Protein 6NRH (pdb70)

Organism: Homo sapiens (NCBI:txid9606)

InterPro domains:
  IPR001357 BRCT domain [PF00533] (387-461)
  IPR001357 BRCT domain [PS50172] (385-461)
  IPR001357 BRCT domain [SM00292] (387-466)
  IPR001510 Zinc finger, PARP-type [PF00645] (12-88)
  IPR001510 Zinc finger, PARP-type [PF00645] (116-199)
  IPR001510 Zinc finger, PARP-type [PS00347] (125-162)
  IPR001510 Zinc finger, PARP-type [PS50064] (9-93)
  IPR001510 Zinc finger, PARP-type [PS50064] (113-203)
  IPR001510 Zinc finger, PARP-type [SM01336] (12-90)
  IPR001510 Zinc finger, PARP-type [SM01336] (116-200)
  IPR004102 Poly(ADP-ribose) polymerase, regulatory domain [PF02877] (663-794)
  IPR004102 Poly(ADP-ribose) polymerase, regulatory domain [PS51060] (662-779)
  IPR008288 Poly [ADP-ribose] polymerase [PIRSF000489] (3-1011)
  IPR008893 WGR domain [PF05406] (554-630)
  IPR008893 WGR domain [PS51977] (542-638)
  IPR008893 WGR domain [SM00773] (553-633)
  IPR012317 Poly(ADP-ribose) polymerase, catalytic domain [PF00644] (808-1007)
  IPR012317 Poly(ADP-ribose) polymerase, catalytic domain [PS51059] (788-1014)
  IPR012982 PARP1-like, PADR1 domain, zinc ribbon fold [PF08063] (291-331)
  IPR036420 BRCT domain superfamily [G3DSA:3.40.50.10190] (380-492)

Nearest PDB structures (foldseek):
  6nrj-assembly1_A  TM=1.004E+00  e=3.883E-53  Homo sapiens
  6ntu-assembly1_A  TM=9.883E-01  e=1.023E-50  Homo sapiens
  8fyy-assembly1_A  TM=9.888E-01  e=2.602E-49  Homo sapiens
  7kk5-assembly4_D  TM=9.874E-01  e=7.462E-48  Homo sapiens
  6vkk-assembly2_D  TM=9.724E-01  e=1.359E-47  Homo sapiens

GO terms:
  GO:0090734 site of DNA damage (C, IDA)
  GO:0000785 chromatin (C, IDA)
  GO:0005634 nucleus (C, IDA)
  GO:0034244 negative regulation of transcription elongation by RNA polymerase II (P, IDA)
  GO:0003682 chromatin binding (F, IDA)
  GO:0003684 damaged DNA binding (F, IDA)
  GO:0003950 NAD+ poly-ADP-ribosyltransferase activity (F, IDA)
  GO:0043123 positive regulation of canonical NF-kappaB signal transduction (P, IDA)
  GO:1905051 regulation of base-excision repair (P, IDA)
  GO:0160049 negative regulation of cGAS/STING signaling pathway (P, IDA)
  GO:0032786 positive regulation of DNA-templated transcription, elongation (P, IDA)
  GO:0006281 DNA repair (P, IDA)
  GO:0006302 double-strand break repair (P, 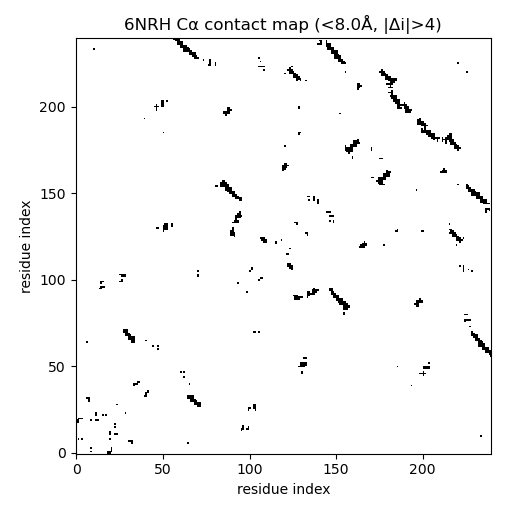IDA)
  GO:0006974 DNA damage response (P, IDA)
  GO:0070212 protein poly-ADP-ribosylation (P, IDA)
  GO:0070213 protein auto-ADP-ribosylation (P, IDA)
  GO:0071168 protein localization to chromatin (P, IDA)
  GO:0140816 NAD+-histone H2BS6 serine ADP-ribosyltransferase activity (F, IDA)
  GO:0140817 NAD+-histone H3S10 serine ADP-ribosyltransferase activity (F, IDA)
  GO:1990404 NAD+-protein mono-ADP-ribosyltransferase activity (F, IDA)

Sequence (240 aa):
KSKLPKKPVQDLIKMMIFGDPIDVNYEKLKTDIKVVDRRDSEEAEIIRKYVKNTHATTHNAYDLEEVIDIFKIEREGECQRYKPFKKQLHNRRRLLWHGSRTTNFAGILSQQGLRIAPPEAPVTGYMFGKGIIYFADMVSKSANYCHTSQGDPIGLILLGEVALGNMYELKHASHISKKLPKKGKHSVKGLGKTTPDPSANISLDGVDVPLGTTGISSGVNDTSLLYNEYIVYDIAQVNLKYLLLKLKFNFK

Structure (mmCIF, N/CA/C/O backbone):
data_6NRH
#
_entry.id   6NRH
#
_cell.length_a   93.503
_cell.length_b   93.503
_cell.length_c   137.948
_cell.angle_alpha   90.000
_cell.angle_beta   90.000
_cell.angle_gamma   90.000
#
_symmetry.space_group_name_H-M   'I 41 2 2'
#
loop_
_entity.id
_entity.type
_entity.pdbx_description
1 polymer 'Poly [ADP-ribose] polymerase 1'
2 non-polymer 3-hydroxy-2-({4-[4-(pyrimidin-2-yl)piperazine-1-carbonyl]phenyl}methyl)-1-benzofuran-7-carboxamide
3 non-polymer 'SULFATE ION'
4 non-polymer 'DIMETHYL SULFOXIDE'
5 water water
#
loop_
_atom_site.group_PDB
_atom_site.id
_atom_site.type_symbol
_atom_site.label_atom_id
_atom_site.label_alt_id
_atom_site.label_comp_id
_atom_site.label_asym_id
_atom_site.label_entity_id
_atom_site.label_seq_id
_atom_site.pdbx_PDB_ins_code
_atom_site.Cartn_x
_atom_site.Cartn_y
_atom_site.Cartn_z
_atom_site.occupancy
_atom_site.B_iso_or_equiv
_atom_site.auth_seq_id
_atom_site.auth_comp_id
_atom_site.auth_asym_id
_atom_site.auth_atom_id
_atom_site.pdbx_PDB_model_num
ATOM 1 N N . LYS A 1 23 ? -1.809 -17.021 30.787 1.00 68.03 764 LYS A N 1
ATOM 2 C CA . LYS A 1 23 ? -1.306 -15.615 30.690 1.00 60.20 764 LYS A CA 1
ATOM 3 C C . LYS A 1 23 ? 0.134 -15.530 31.217 1.00 53.99 764 LYS A C 1
ATOM 4 O O . LYS A 1 23 ? 0.539 -16.243 32.125 1.00 59.17 764 LYS A O 1
ATOM 10 N N . SER A 1 24 ? 0.881 -14.594 30.643 1.00 39.36 765 SER A N 1
ATOM 11 C CA . SER A 1 24 ? 2.276 -14.396 30.911 1.00 35.85 765 SER A CA 1
ATOM 12 C C . SER A 1 24 ? 2.506 -13.762 32.294 1.00 31.31 765 SER A C 1
ATOM 13 O O . SER A 1 24 ? 1.758 -12.896 32.694 1.00 31.67 765 SER A O 1
ATOM 16 N N . LYS A 1 25 ? 3.617 -14.141 32.956 1.00 31.22 766 LYS A N 1
ATOM 17 C CA . LYS A 1 25 ? 4.075 -13.494 34.190 1.00 29.67 766 LYS A CA 1
ATOM 18 C C . LYS A 1 25 ? 5.273 -12.585 33.913 1.00 27.07 766 LYS A C 1
ATOM 19 O O . LYS A 1 25 ? 5.914 -12.110 34.853 1.00 28.03 766 LYS A O 1
ATOM 25 N N . LEU A 1 26 ? 5.558 -12.334 32.633 1.00 28.63 767 LEU A N 1
ATOM 26 C CA . LEU A 1 26 ? 6.602 -11.406 32.273 1.00 27.98 767 LEU A CA 1
ATOM 27 C C . LEU A 1 26 ? 6.093 -9.970 32.273 1.00 27.65 767 LEU A C 1
ATOM 28 O O . LEU A 1 26 ? 4.936 -9.692 31.984 1.00 28.15 767 LEU A O 1
ATOM 33 N N . PRO A 1 27 ? 6.977 -8.992 32.534 1.00 26.13 768 PRO A N 1
ATOM 34 C CA . PRO A 1 27 ? 6.592 -7.582 32.409 1.00 26.17 768 PRO A CA 1
ATOM 35 C C . PRO A 1 27 ? 6.159 -7.283 30.974 1.00 26.29 768 PRO A C 1
ATOM 36 O O . PRO A 1 27 ? 6.678 -7.865 30.036 1.00 27.64 768 PRO A O 1
ATOM 40 N N . LYS A 1 28 ? 5.190 -6.378 30.827 1.00 26.56 769 LYS A N 1
ATOM 41 C CA A LYS A 1 28 ? 4.568 -6.060 29.540 0.50 27.57 769 LYS A CA 1
ATOM 42 C CA B LYS A 1 28 ? 4.577 -6.115 29.532 0.50 27.05 769 LYS A CA 1
ATOM 43 C C . LYS A 1 28 ? 5.626 -5.762 28.476 1.00 27.01 769 LYS A C 1
ATOM 44 O O . LYS A 1 28 ? 5.527 -6.238 27.361 1.00 27.31 769 LYS A O 1
ATOM 55 N N . PRO A 1 29 ? 6.677 -4.944 28.735 1.00 27.72 770 PRO A N 1
ATOM 56 C CA . PRO A 1 29 ? 7.607 -4.643 27.644 1.00 27.87 770 PRO A CA 1
ATOM 57 C C . PRO A 1 29 ? 8.313 -5.912 27.144 1.00 26.64 770 PRO A C 1
ATOM 58 O O . PRO A 1 29 ? 8.618 -6.024 25.964 1.00 26.59 770 PRO A O 1
ATOM 62 N N . VAL A 1 30 ? 8.567 -6.864 28.052 1.00 24.49 771 VAL A N 1
ATOM 63 C CA . VAL A 1 30 ? 9.175 -8.123 27.638 1.00 25.29 771 VAL A CA 1
ATOM 64 C C . VAL A 1 30 ? 8.182 -8.956 26.823 1.00 25.82 771 VAL A C 1
ATOM 65 O O . VAL A 1 30 ? 8.553 -9.545 25.812 1.00 26.33 771 VAL A O 1
ATOM 69 N N . GLN A 1 31 ? 6.921 -9.023 27.266 1.00 26.10 772 GLN A N 1
ATOM 70 C CA . GLN A 1 31 ? 5.896 -9.704 26.475 1.00 28.29 772 GLN A CA 1
ATOM 71 C C . GLN A 1 31 ? 5.847 -9.128 25.048 1.00 27.58 772 GLN A C 1
ATOM 72 O O . GLN A 1 31 ? 5.797 -9.855 24.070 1.00 29.44 772 GLN A O 1
ATOM 78 N N . ASP A 1 32 ? 5.862 -7.799 24.934 1.00 27.47 773 ASP A N 1
ATOM 79 C CA . ASP A 1 32 ? 5.786 -7.154 23.633 1.00 28.94 773 ASP A CA 1
ATOM 80 C C . ASP A 1 32 ? 7.020 -7.486 22.780 1.00 26.96 773 ASP A C 1
ATOM 81 O O . ASP A 1 32 ? 6.910 -7.655 21.542 1.00 30.04 773 ASP A O 1
ATOM 86 N N . LEU A 1 33 ? 8.182 -7.592 23.429 1.00 25.86 774 LEU A N 1
ATOM 87 C CA . LEU A 1 33 ? 9.417 -7.967 22.734 1.00 25.43 774 LEU A CA 1
ATOM 88 C C . LEU A 1 33 ? 9.310 -9.388 22.178 1.00 26.82 774 LEU A C 1
ATOM 89 O O . LEU A 1 33 ? 9.674 -9.627 21.006 1.00 28.71 774 LEU A O 1
ATOM 94 N N . ILE A 1 34 ? 8.792 -10.309 22.997 1.00 26.10 775 ILE A N 1
ATOM 95 C CA . ILE A 1 34 ? 8.665 -11.686 22.569 1.00 27.06 775 ILE A CA 1
ATOM 96 C C . ILE A 1 34 ? 7.706 -11.779 21.375 1.00 27.20 775 ILE A C 1
ATOM 97 O O . ILE A 1 34 ? 7.975 -12.501 20.405 1.00 29.76 775 ILE A O 1
ATOM 102 N N . LYS A 1 35 ? 6.583 -11.055 21.436 1.00 29.02 776 LYS A N 1
ATOM 103 C CA . LYS A 1 35 ? 5.632 -11.054 20.346 1.00 30.28 776 LYS A CA 1
ATOM 104 C C . LYS A 1 35 ? 6.283 -10.564 19.054 1.00 32.03 776 LYS A C 1
ATOM 105 O O . LYS A 1 35 ? 5.994 -11.106 17.975 1.00 33.50 776 LYS A O 1
ATOM 111 N N . MET A 1 36 ? 7.156 -9.556 19.167 1.00 30.15 777 MET A N 1
ATOM 112 C CA A MET A 1 36 ? 7.875 -8.985 18.020 0.50 30.74 777 MET A CA 1
ATOM 113 C CA B MET A 1 36 ? 7.868 -8.992 18.010 0.50 31.03 777 MET A CA 1
ATOM 114 C C . MET A 1 36 ? 8.848 -10.015 17.420 1.00 28.96 777 MET A C 1
ATOM 115 O O . MET A 1 36 ? 8.895 -10.217 16.196 1.00 33.20 777 MET A O 1
ATOM 124 N N . ILE A 1 37 ? 9.615 -10.677 18.286 1.00 28.51 778 ILE A N 1
ATOM 125 C CA . ILE A 1 37 ? 10.652 -11.635 17.870 1.00 29.21 778 ILE A CA 1
ATOM 126 C C . ILE A 1 37 ? 10.014 -12.864 17.223 1.00 31.15 778 ILE A C 1
ATOM 127 O O . ILE A 1 37 ? 10.556 -13.410 16.247 1.00 33.56 778 ILE A O 1
ATOM 132 N N . PHE A 1 38 ? 8.891 -13.329 17.777 1.00 30.66 779 PHE A N 1
ATOM 133 C CA . PHE A 1 38 ? 8.284 -14.603 17.290 1.00 33.61 779 PHE A CA 1
ATOM 134 C C . PHE A 1 38 ? 7.164 -14.368 16.272 1.00 39.41 779 PHE A C 1
ATOM 135 O O . PHE A 1 38 ? 6.704 -15.321 15.652 1.00 45.83 779 PHE A O 1
ATOM 143 N N . GLY A 1 39 ? 6.784 -13.111 16.056 1.00 45.29 780 GLY A N 1
ATOM 144 C CA . GLY A 1 39 ? 5.906 -12.734 14.948 1.00 53.57 780 GLY A CA 1
ATOM 145 C C . GLY A 1 39 ? 4.470 -13.172 15.186 1.00 62.92 780 GLY A C 1
ATOM 146 O O . GLY A 1 39 ? 4.061 -13.387 16.332 1.00 67.75 780 GLY A O 1
ATOM 147 N N . ASP A 1 47 ? 2.832 -20.796 20.232 1.00 61.00 788 ASP A N 1
ATOM 148 C CA . ASP A 1 47 ? 3.139 -21.138 21.616 1.00 52.71 788 ASP A CA 1
ATOM 149 C C . ASP A 1 47 ? 2.847 -19.936 22.509 1.00 43.92 788 ASP A C 1
ATOM 150 O O . ASP A 1 47 ? 2.852 -18.797 22.044 1.00 46.15 788 ASP A O 1
ATOM 155 N N . PRO A 1 48 ? 2.613 -20.147 23.825 1.00 43.23 789 PRO A N 1
ATOM 156 C CA . PRO A 1 48 ? 2.419 -19.044 24.757 1.00 41.37 789 PRO A CA 1
ATOM 157 C C . PRO A 1 48 ? 3.692 -18.206 24.865 1.00 36.94 789 PRO A C 1
ATOM 158 O O . PRO A 1 48 ? 4.793 -18.706 24.642 1.00 35.38 789 PRO A O 1
ATOM 162 N N . ILE A 1 49 ? 3.505 -16.938 25.231 1.00 34.47 790 ILE A N 1
ATOM 163 C CA . ILE A 1 49 ? 4.590 -16.000 25.382 1.00 32.11 790 ILE A CA 1
ATOM 164 C C . ILE A 1 49 ? 5.700 -16.602 26.255 1.00 30.42 790 ILE A C 1
ATOM 165 O O . ILE A 1 49 ? 6.855 -16.466 25.932 1.00 29.77 790 ILE A O 1
ATOM 170 N N . ASP A 1 50 ? 5.352 -17.166 27.417 1.00 31.52 791 ASP A N 1
ATOM 171 C CA . ASP A 1 50 ? 6.398 -17.536 28.384 1.00 32.62 791 ASP A CA 1
ATOM 172 C C . ASP A 1 50 ? 7.168 -18.757 27.840 1.00 30.81 791 ASP A C 1
ATOM 173 O O . ASP A 1 50 ? 8.347 -18.930 28.121 1.00 31.26 791 ASP A O 1
ATOM 178 N N . VAL A 1 51 ? 6.513 -19.601 27.031 1.00 32.17 792 VAL A N 1
ATOM 179 C CA . VAL A 1 51 ? 7.213 -20.717 26.365 1.00 33.74 792 VAL A CA 1
ATOM 180 C C . VAL A 1 51 ? 8.190 -20.177 25.298 1.00 33.12 792 VAL A C 1
ATOM 181 O O . VAL A 1 51 ? 9.347 -20.640 25.200 1.00 33.37 792 VAL A O 1
ATOM 185 N N . ASN A 1 52 ? 7.759 -19.182 24.512 1.00 31.08 793 ASN A N 1
ATOM 186 C CA . ASN A 1 52 ? 8.650 -18.555 23.528 1.00 29.27 793 ASN A CA 1
ATOM 187 C C . ASN A 1 52 ? 9.809 -17.833 24.228 1.00 29.34 793 ASN A C 1
ATOM 188 O O . ASN A 1 52 ? 10.942 -17.931 23.763 1.00 28.53 793 ASN A O 1
ATOM 193 N N . TYR A 1 53 ? 9.550 -17.170 25.354 1.00 27.46 794 TYR A N 1
ATOM 194 C CA . TYR A 1 53 ? 10.634 -16.582 26.144 1.00 26.55 794 TYR A CA 1
ATOM 195 C C . TYR A 1 53 ? 11.721 -17.617 26.454 1.00 26.10 794 TYR A C 1
ATOM 196 O O . TYR A 1 53 ? 12.908 -17.351 26.242 1.00 25.88 794 TYR A O 1
ATOM 205 N N . GLU A 1 54 ? 11.324 -18.792 26.949 1.00 27.02 795 GLU A N 1
ATOM 206 C CA . GLU A 1 54 ? 12.313 -19.771 27.407 1.00 28.57 795 GLU A CA 1
ATOM 207 C C . GLU A 1 54 ? 13.130 -20.287 26.212 1.00 27.94 795 GLU A C 1
ATOM 208 O O . GLU A 1 54 ? 14.299 -20.643 26.393 1.00 28.70 795 GLU A O 1
ATOM 214 N N . LYS A 1 55 ? 12.571 -20.274 24.992 1.00 27.68 796 LYS A N 1
ATOM 215 C CA . LYS A 1 55 ? 13.329 -20.709 23.799 1.00 29.19 796 LYS A CA 1
ATOM 216 C C . LYS A 1 55 ? 14.533 -19.801 23.507 1.00 29.10 796 LYS A C 1
ATOM 217 O O . LYS A 1 55 ? 15.477 -20.206 22.823 1.00 30.35 796 LYS A O 1
ATOM 223 N N . LEU A 1 56 ? 14.497 -18.565 24.004 1.00 26.75 797 LEU A N 1
ATOM 224 C CA . LEU A 1 56 ? 15.594 -17.640 23.775 1.00 25.52 797 LEU A CA 1
ATOM 225 C C . LEU A 1 56 ? 16.808 -17.954 24.660 1.00 25.93 797 LEU A C 1
ATOM 226 O O . LEU A 1 56 ? 17.886 -17.466 24.369 1.00 26.76 797 LEU A O 1
ATOM 231 N N . LYS A 1 57 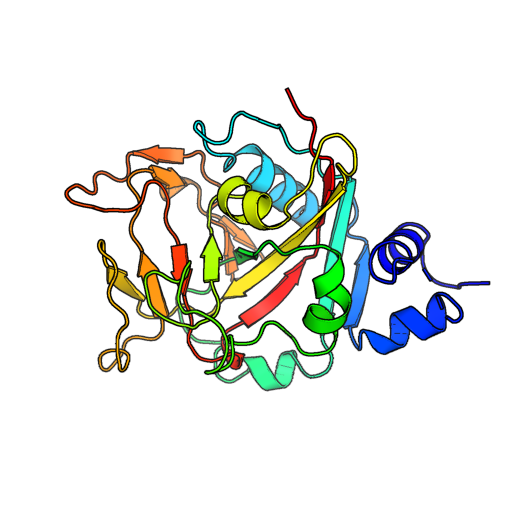? 16.623 -18.706 25.744 1.00 26.59 798 LYS A N 1
ATOM 232 C CA . LYS A 1 57 ? 17.732 -19.101 26.648 1.00 26.77 798 LYS A CA 1
ATOM 233 C C . LYS A 1 57 ? 18.524 -17.839 27.042 1.00 24.45 798 LYS A C 1
ATOM 234 O O . LYS A 1 57 ? 19.756 -17.852 27.142 1.00 25.53 798 LYS A O 1
ATOM 240 N N . THR A 1 58 ? 17.787 -16.767 27.369 1.00 24.80 799 THR A N 1
ATOM 241 C CA . THR A 1 58 ? 18.366 -15.452 27.661 1.00 24.73 799 THR A CA 1
ATOM 242 C C . THR A 1 58 ? 17.554 -14.788 28.780 1.00 24.13 799 THR A C 1
ATOM 243 O O . THR A 1 58 ? 16.329 -14.724 28.701 1.00 26.38 799 THR A O 1
ATOM 247 N N . ASP A 1 59 ? 18.229 -14.328 29.823 1.00 23.37 800 ASP A N 1
ATOM 248 C CA . ASP A 1 59 ? 17.573 -13.523 30.844 1.00 23.64 800 ASP A CA 1
ATOM 249 C C . ASP A 1 59 ? 17.358 -12.127 30.263 1.00 23.94 800 ASP A C 1
ATOM 250 O O . ASP A 1 59 ? 18.296 -11.557 29.724 1.00 24.76 800 ASP A O 1
ATOM 255 N N . ILE A 1 60 ? 16.117 -11.618 30.324 1.00 23.19 801 ILE A N 1
ATOM 256 C CA . ILE A 1 60 ? 15.802 -10.291 29.793 1.00 23.85 801 ILE A CA 1
ATOM 257 C C . ILE A 1 60 ? 15.189 -9.438 30.903 1.00 24.60 801 ILE A C 1
ATOM 258 O O . ILE A 1 60 ? 14.195 -9.830 31.526 1.00 29.52 801 ILE A O 1
ATOM 263 N N . LYS A 1 61 ? 15.812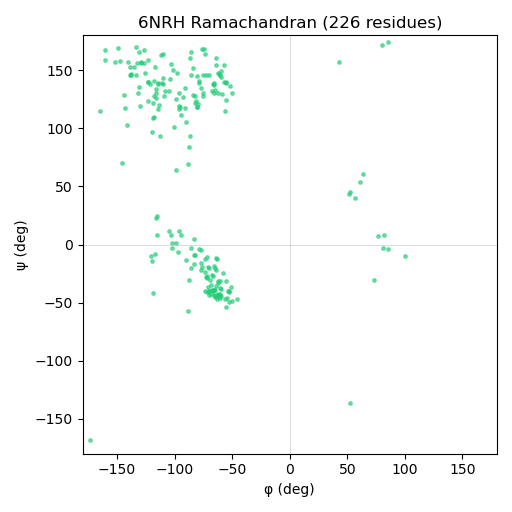 -8.290 31.167 1.00 24.27 802 LYS A N 1
ATOM 264 C CA . LYS A 1 61 ? 15.322 -7.370 32.171 1.00 24.96 802 LYS A CA 1
ATOM 265 C C . LYS A 1 61 ? 15.091 -6.009 31.525 1.00 25.49 802 LYS A C 1
ATOM 266 O O . LYS A 1 61 ? 15.902 -5.549 30.719 1.00 27.55 802 LYS A O 1
ATOM 272 N N . VAL A 1 62 ? 14.000 -5.362 31.906 1.00 25.90 803 VAL A N 1
ATOM 273 C CA . VAL A 1 62 ? 13.758 -3.999 31.470 1.00 26.50 803 VAL A CA 1
ATOM 274 C C . VAL A 1 62 ? 14.665 -3.060 32.273 1.00 24.90 803 VAL A C 1
ATOM 275 O O . VAL A 1 62 ? 14.692 -3.102 33.510 1.00 30.41 803 VAL A O 1
ATOM 279 N N . VAL A 1 63 ? 15.369 -2.183 31.555 1.00 24.91 804 VAL A N 1
ATOM 280 C CA . VAL A 1 63 ? 16.196 -1.147 32.176 1.00 27.36 804 VAL A CA 1
ATOM 281 C C . VAL A 1 63 ? 15.290 0.039 32.501 1.00 28.82 804 VAL A C 1
ATOM 282 O O . VAL A 1 63 ? 14.580 0.543 31.615 1.00 31.37 804 VAL A O 1
ATOM 286 N N . ASP A 1 64 ? 15.358 0.492 33.763 1.00 33.32 805 ASP A N 1
ATOM 287 C CA . ASP A 1 64 ? 14.610 1.623 34.248 1.00 36.72 805 ASP A CA 1
ATOM 288 C C . ASP A 1 64 ? 14.980 2.855 33.400 1.00 34.93 805 ASP A C 1
ATOM 289 O O . ASP A 1 64 ? 16.145 3.172 33.204 1.00 32.96 805 ASP A O 1
ATOM 294 N N . ARG A 1 65 ? 13.973 3.565 32.893 1.00 38.26 806 ARG A N 1
ATOM 295 C CA A ARG A 1 65 ? 14.124 4.829 32.171 0.50 42.85 806 ARG A CA 1
ATOM 296 C CA B ARG A 1 65 ? 14.214 4.778 32.128 0.50 40.70 806 ARG A CA 1
ATOM 297 C C . ARG A 1 65 ? 15.042 5.791 32.946 1.00 41.69 806 ARG A C 1
ATOM 298 O O . ARG A 1 65 ? 15.881 6.462 32.391 1.00 43.60 806 ARG A O 1
ATOM 313 N N . ASP A 1 66 ? 14.841 5.858 34.270 1.00 42.06 807 ASP A N 1
ATOM 314 C CA . ASP A 1 66 ? 15.426 6.887 35.151 1.00 47.59 807 ASP A CA 1
ATOM 315 C C . ASP A 1 66 ? 16.914 6.647 35.475 1.00 47.03 807 ASP A C 1
ATOM 316 O O . ASP A 1 66 ? 17.563 7.501 36.073 1.00 54.77 807 ASP A O 1
ATOM 321 N N . SER A 1 67 ? 17.486 5.535 35.031 1.00 37.34 808 SER A N 1
ATOM 322 C CA . SER A 1 67 ? 18.756 4.984 35.520 1.00 35.73 808 SER A CA 1
ATOM 323 C C . SER A 1 67 ? 19.954 5.587 34.781 1.00 35.73 808 SER A C 1
ATOM 324 O O . SER A 1 67 ? 19.819 6.050 33.658 1.00 37.68 808 SER A O 1
ATOM 327 N N . GLU A 1 68 ? 21.137 5.469 35.395 1.00 38.84 809 GLU A N 1
ATOM 328 C CA . GLU A 1 68 ? 22.396 5.904 34.776 1.00 40.08 809 GLU A CA 1
ATOM 329 C C . GLU A 1 68 ? 22.639 5.138 33.461 1.00 36.70 809 GLU A C 1
ATOM 330 O O . GLU A 1 68 ? 23.014 5.740 32.457 1.00 36.28 809 GLU A O 1
ATOM 336 N N . GLU A 1 69 ? 22.413 3.815 33.461 1.00 34.40 810 GLU A N 1
ATOM 337 C CA . GLU A 1 69 ? 22.564 2.997 32.263 1.00 33.81 810 GLU A CA 1
ATOM 338 C C . GLU A 1 69 ? 21.691 3.525 31.116 1.00 31.39 810 GLU A C 1
ATOM 339 O O . GLU A 1 69 ? 22.144 3.624 29.973 1.00 29.58 810 GLU A O 1
ATOM 345 N N . ALA A 1 70 ? 20.420 3.816 31.418 1.00 30.56 811 ALA A N 1
ATOM 346 C CA . ALA A 1 70 ? 19.490 4.267 30.387 1.00 29.23 811 ALA A CA 1
ATOM 347 C C . ALA A 1 70 ? 19.928 5.632 29.842 1.00 29.66 811 ALA A C 1
ATOM 348 O O . ALA A 1 70 ? 19.871 5.866 28.629 1.00 28.96 811 ALA A O 1
ATOM 350 N N . GLU A 1 71 ? 20.413 6.497 30.735 1.00 31.54 812 GLU A N 1
ATOM 351 C CA . GLU A 1 71 ? 20.895 7.834 30.340 1.00 31.71 812 GLU A CA 1
ATOM 352 C C . GLU A 1 71 ? 22.064 7.699 29.351 1.00 29.51 812 GLU A C 1
ATOM 353 O O . GLU A 1 71 ? 22.119 8.349 28.306 1.00 31.27 812 GLU A O 1
ATOM 359 N N . ILE A 1 72 ? 23.004 6.817 29.684 1.00 28.11 813 ILE A N 1
ATOM 360 C CA . ILE A 1 72 ? 24.188 6.615 28.875 1.00 28.30 813 ILE A CA 1
ATOM 361 C C . ILE A 1 72 ? 23.769 6.074 27.493 1.00 27.55 813 ILE A C 1
ATOM 362 O O . ILE A 1 72 ? 24.256 6.502 26.471 1.00 27.69 813 ILE A O 1
ATOM 367 N N . ILE A 1 73 ? 22.881 5.074 27.483 1.00 25.78 814 ILE A N 1
ATOM 368 C CA . ILE A 1 73 ? 22.478 4.447 26.242 1.00 25.32 814 ILE A CA 1
ATOM 369 C C . ILE A 1 73 ? 21.729 5.445 25.356 1.00 27.17 814 ILE A C 1
ATOM 370 O O . ILE A 1 73 ? 21.972 5.481 24.129 1.00 25.89 814 ILE A O 1
ATOM 375 N N . ARG A 1 74 ? 20.810 6.224 25.946 1.00 27.09 815 ARG A N 1
ATOM 376 C CA . ARG A 1 74 ? 20.100 7.238 25.164 1.00 28.95 815 ARG A CA 1
ATOM 377 C C . ARG A 1 74 ? 21.079 8.262 24.574 1.00 28.88 815 ARG A C 1
ATOM 378 O O . ARG A 1 74 ? 20.927 8.677 23.428 1.00 29.86 815 ARG A O 1
ATOM 386 N N . LYS A 1 75 ? 22.120 8.615 25.329 1.00 28.25 816 LYS A N 1
ATOM 387 C CA . LYS A 1 75 ? 23.115 9.567 24.833 1.00 30.68 816 LYS A CA 1
ATOM 388 C C . LYS A 1 75 ? 23.904 8.964 23.659 1.00 28.10 816 LYS A C 1
ATOM 389 O O . LYS A 1 75 ? 24.244 9.652 22.692 1.00 28.72 816 LYS A O 1
ATOM 395 N N . TYR A 1 76 ? 24.215 7.669 23.756 1.00 25.86 817 TYR A N 1
ATOM 396 C CA . TYR A 1 76 ? 24.949 6.966 22.706 1.00 24.59 817 TYR A CA 1
ATOM 397 C C . TYR A 1 76 ? 24.124 7.000 21.412 1.00 25.39 817 TYR A C 1
ATOM 398 O O . TYR A 1 76 ? 24.640 7.290 20.337 1.00 26.54 817 TYR A O 1
ATOM 407 N N . VAL A 1 77 ? 22.808 6.763 21.526 1.00 25.03 818 VAL A N 1
ATOM 408 C CA . VAL A 1 77 ? 21.912 6.801 20.355 1.00 26.39 818 VAL A CA 1
ATOM 409 C C . VAL A 1 77 ? 21.834 8.226 19.792 1.00 27.47 818 VAL A C 1
ATOM 410 O O . VAL A 1 77 ? 21.908 8.422 18.589 1.00 29.69 818 VAL A O 1
ATOM 414 N N . LYS A 1 78 ? 21.716 9.215 20.684 1.00 28.51 819 LYS A N 1
ATOM 415 C CA . LYS A 1 78 ? 21.546 10.588 20.261 1.00 29.65 819 LYS A CA 1
ATOM 416 C C . LYS A 1 78 ? 22.798 11.063 19.510 1.00 30.31 819 LYS A C 1
ATOM 417 O O . LYS A 1 78 ? 22.710 11.684 18.452 1.00 35.91 819 LYS A O 1
ATOM 423 N N . ASN A 1 79 ? 23.974 10.755 20.055 1.00 29.07 820 ASN A N 1
ATOM 424 C CA . ASN A 1 79 ? 25.194 11.431 19.629 1.00 29.55 820 ASN A CA 1
ATOM 425 C C . ASN A 1 79 ? 25.828 10.770 18.399 1.00 28.82 820 ASN A C 1
ATOM 426 O O . ASN A 1 79 ? 26.610 11.400 17.706 1.00 29.87 820 ASN A O 1
ATOM 431 N N . THR A 1 80 ? 25.496 9.516 18.114 1.00 27.94 821 THR A N 1
ATOM 432 C CA . THR A 1 80 ? 26.254 8.771 17.093 1.00 26.31 821 THR A CA 1
ATOM 433 C C . THR A 1 80 ? 25.396 8.407 15.871 1.00 27.55 821 THR A C 1
ATOM 434 O O . THR A 1 80 ? 25.703 7.467 15.119 1.00 28.74 821 THR A O 1
ATOM 438 N N . HIS A 1 81 ? 24.338 9.174 15.635 1.00 29.91 822 HIS A N 1
ATOM 439 C CA . HIS A 1 81 ? 23.606 9.063 14.393 1.00 31.36 822 HIS A CA 1
ATOM 440 C C . HIS A 1 81 ? 24.369 9.832 13.312 1.00 31.35 822 HIS A C 1
ATOM 441 O O . HIS A 1 81 ? 24.590 11.030 13.465 1.00 36.94 822 HIS A O 1
ATOM 448 N N . ALA A 1 82 ? 24.768 9.138 12.241 1.00 31.99 823 ALA A N 1
ATOM 449 C CA . ALA A 1 82 ? 25.632 9.729 11.202 1.00 32.15 823 ALA A CA 1
ATOM 450 C C . ALA A 1 82 ? 24.866 10.774 10.387 1.00 32.87 823 ALA A C 1
ATOM 451 O O . ALA A 1 82 ? 23.709 10.588 10.061 1.00 33.66 823 ALA A O 1
ATOM 453 N N . THR A 1 83 ? 25.575 11.822 9.950 1.00 36.39 824 THR A N 1
ATOM 454 C CA . THR A 1 83 ? 24.960 12.867 9.145 1.00 40.55 824 THR A CA 1
ATOM 455 C C . THR A 1 83 ? 24.438 12.324 7.805 1.00 38.80 824 THR A C 1
ATOM 456 O O . THR A 1 83 ? 23.455 12.871 7.270 1.00 44.67 824 THR A O 1
ATOM 460 N N . THR A 1 84 ? 25.095 11.297 7.239 1.00 36.53 825 THR A N 1
ATOM 461 C CA . THR A 1 84 ? 24.695 10.793 5.907 1.00 38.78 825 THR A CA 1
ATOM 462 C C . THR A 1 84 ? 23.513 9.814 5.997 1.00 38.13 825 THR A C 1
ATOM 463 O O . THR A 1 84 ? 22.977 9.403 4.963 1.00 39.36 825 THR A O 1
ATOM 467 N N . HIS A 1 85 ? 23.127 9.411 7.214 1.00 34.86 826 HIS A N 1
ATOM 468 C CA . HIS A 1 85 ? 22.021 8.473 7.402 1.00 36.24 826 HIS A CA 1
ATOM 469 C C . HIS A 1 85 ? 20.758 9.271 7.749 1.00 38.54 826 HIS A C 1
ATOM 470 O O . HIS A 1 85 ? 20.185 9.140 8.805 1.00 38.84 826 HIS A O 1
ATOM 477 N N . ASN A 1 86 ? 20.314 10.083 6.799 1.00 41.59 827 ASN A N 1
ATOM 478 C CA . ASN A 1 86 ? 19.363 11.155 7.106 1.00 41.94 827 ASN A CA 1
ATOM 479 C C . ASN A 1 86 ? 17.945 10.778 6.656 1.00 43.19 827 ASN A C 1
ATOM 480 O O . ASN A 1 86 ? 17.064 11.627 6.694 1.00 48.53 827 ASN A O 1
ATOM 485 N N . ALA A 1 87 ? 17.726 9.528 6.234 1.00 40.44 828 ALA A N 1
ATOM 486 C CA . ALA A 1 87 ? 16.390 9.045 5.831 1.00 44.15 828 ALA A CA 1
ATOM 487 C C . ALA A 1 87 ? 15.448 8.881 7.037 1.00 42.50 828 ALA A C 1
ATOM 488 O O . ALA A 1 87 ? 14.228 8.830 6.853 1.00 46.26 828 ALA A O 1
ATOM 490 N N . TYR A 1 88 ? 16.007 8.785 8.254 1.00 38.99 829 TYR A N 1
ATOM 491 C CA . TYR A 1 88 ? 15.223 8.558 9.469 1.00 39.09 829 TYR A CA 1
ATOM 492 C C . TYR A 1 88 ? 15.942 9.159 10.685 1.00 39.68 829 TYR A C 1
ATOM 493 O O . TYR A 1 88 ? 17.176 9.358 10.679 1.00 39.65 829 TYR A O 1
ATOM 502 N N . ASP A 1 89 ? 15.162 9.444 11.735 1.00 41.37 830 ASP A N 1
ATOM 503 C CA . ASP A 1 89 ? 15.712 9.613 13.076 1.00 43.13 830 ASP A CA 1
ATOM 504 C C . ASP A 1 89 ? 15.234 8.449 13.948 1.00 40.18 830 ASP A C 1
ATOM 505 O O . ASP A 1 89 ? 14.322 7.706 13.571 1.00 40.49 830 ASP A O 1
ATOM 510 N N . LEU A 1 90 ? 15.921 8.266 15.081 1.00 36.63 831 LEU A N 1
ATOM 511 C CA . LEU A 1 90 ? 15.706 7.139 15.997 1.00 35.11 831 LEU A CA 1
ATOM 512 C C . LEU A 1 90 ? 15.169 7.631 17.341 1.00 38.15 831 LEU A C 1
ATOM 513 O O . LEU A 1 90 ? 15.656 8.608 17.894 1.00 41.96 831 LEU A O 1
ATOM 518 N N . GLU A 1 91 ? 14.195 6.876 17.860 1.00 36.77 832 GLU A N 1
ATOM 519 C CA A GLU A 1 91 ? 13.667 7.030 19.211 0.50 37.28 832 GLU A CA 1
ATOM 520 C CA B GLU A 1 91 ? 13.670 7.033 19.210 0.50 37.32 832 GLU A CA 1
ATOM 521 C C . GLU A 1 91 ? 13.783 5.683 19.926 1.00 36.18 832 GLU A C 1
ATOM 522 O O . GLU A 1 91 ? 13.412 4.656 19.368 1.00 35.79 832 GLU A O 1
ATOM 533 N N . VAL A 1 92 ? 14.322 5.702 21.145 1.00 34.86 833 VAL A N 1
ATOM 534 C CA . VAL A 1 92 ? 14.428 4.487 21.937 1.00 31.61 833 VAL A CA 1
ATOM 535 C C . VAL A 1 92 ? 13.065 4.254 22.611 1.00 34.74 833 VAL A C 1
ATOM 536 O O . VAL A 1 92 ? 12.577 5.130 23.348 1.00 38.82 833 VAL A O 1
ATOM 540 N N . ILE A 1 93 ? 12.461 3.089 22.348 1.00 30.78 834 ILE A N 1
ATOM 541 C CA . ILE A 1 93 ? 11.183 2.712 22.967 1.00 32.16 834 ILE A CA 1
ATOM 542 C C . ILE A 1 93 ? 11.463 2.010 24.299 1.00 31.50 834 ILE A C 1
ATOM 543 O O . ILE A 1 93 ? 10.981 2.449 25.358 1.00 35.99 834 ILE A O 1
ATOM 548 N N . ASP A 1 94 ? 12.245 0.929 24.234 1.00 28.80 835 ASP A N 1
ATOM 549 C CA . ASP A 1 94 ? 12.569 0.129 25.416 1.00 30.19 835 ASP A CA 1
ATOM 550 C C . ASP A 1 94 ? 14.054 -0.240 25.352 1.00 27.10 835 ASP A C 1
ATOM 551 O O . ASP A 1 94 ? 14.587 -0.481 24.270 1.00 27.21 835 ASP A O 1
ATOM 556 N N . ILE A 1 95 ? 14.678 -0.336 26.527 1.00 25.84 836 ILE A N 1
ATOM 557 C CA . ILE A 1 95 ? 16.029 -0.838 26.686 1.00 25.36 836 ILE A CA 1
ATOM 558 C C . ILE A 1 95 ? 15.940 -2.085 27.565 1.00 23.17 836 ILE A C 1
ATOM 559 O O . ILE A 1 95 ? 15.377 -2.009 28.688 1.00 25.78 836 ILE A O 1
ATOM 564 N N . PHE A 1 96 ? 16.527 -3.191 27.093 1.00 24.47 837 PHE A N 1
ATOM 565 C CA . PHE A 1 96 ? 16.594 -4.415 27.862 1.00 23.84 837 PHE A CA 1
ATOM 566 C C . PHE A 1 96 ? 18.054 -4.775 28.132 1.00 22.32 837 PHE A C 1
ATOM 567 O O . PHE A 1 96 ? 18.899 -4.621 27.259 1.00 24.06 837 PHE A O 1
ATOM 575 N N . LYS A 1 97 ? 18.315 -5.264 29.346 1.00 21.76 838 LYS A N 1
ATOM 576 C CA . LYS A 1 97 ? 19.580 -5.822 29.718 1.00 23.70 838 LYS A CA 1
ATOM 577 C C . LYS A 1 97 ? 19.449 -7.320 29.535 1.00 23.49 838 LYS A C 1
ATOM 578 O O . LYS A 1 97 ? 18.469 -7.911 30.006 1.00 24.81 838 LYS A O 1
ATOM 584 N N . ILE A 1 98 ? 20.422 -7.921 28.846 1.00 22.08 839 ILE A N 1
ATOM 585 C CA . ILE A 1 98 ? 20.308 -9.323 28.488 1.00 22.42 839 ILE A CA 1
ATOM 586 C C . ILE A 1 98 ? 21.532 -10.105 28.970 1.00 23.41 839 ILE A C 1
ATOM 587 O O . ILE A 1 98 ? 22.627 -9.591 28.994 1.00 23.79 839 ILE A O 1
ATOM 592 N N . GLU A 1 99 ? 21.291 -11.386 29.316 1.00 22.78 840 GLU A N 1
ATOM 593 C CA . GLU A 1 99 ? 22.324 -12.326 29.696 1.00 23.74 840 GLU A CA 1
ATOM 594 C C . GLU A 1 99 ? 21.982 -13.692 29.108 1.00 22.85 840 GLU A C 1
ATOM 595 O O . GLU A 1 99 ? 21.088 -14.387 29.595 1.00 24.58 840 GLU A O 1
ATOM 601 N N . ARG A 1 100 ? 22.676 -14.045 28.023 1.00 23.09 841 ARG A N 1
ATOM 602 C CA . ARG A 1 100 ? 22.525 -15.363 27.420 1.00 23.80 841 ARG A CA 1
ATOM 603 C C . ARG A 1 100 ? 23.035 -16.448 28.360 1.00 23.44 841 ARG A C 1
ATOM 604 O O . ARG A 1 100 ? 24.053 -16.306 28.979 1.00 25.34 841 ARG A O 1
ATOM 612 N N . GLU A 1 101 ? 22.283 -17.550 28.415 1.00 24.04 842 GLU A N 1
ATOM 613 C CA . GLU A 1 101 ? 22.732 -18.733 29.149 1.00 26.50 842 GLU A CA 1
ATOM 614 C C . GLU A 1 101 ? 24.162 -19.105 28.733 1.00 27.64 842 GLU A C 1
ATOM 615 O O . GLU A 1 101 ? 24.456 -19.188 27.558 1.00 30.08 842 GLU A O 1
ATOM 621 N N . GLY A 1 102 ? 25.037 -19.320 29.730 1.00 29.22 843 GLY A N 1
ATOM 622 C CA . GLY A 1 102 ? 26.392 -19.780 29.490 1.00 32.83 843 GLY A CA 1
ATOM 623 C C . GLY A 1 102 ? 27.372 -18.687 29.069 1.00 35.80 843 GLY A C 1
ATOM 624 O O . GLY A 1 102 ? 28.555 -18.951 28.866 1.00 35.46 843 GLY A O 1
ATOM 625 N N . GLU A 1 103 ? 26.895 -17.454 28.905 1.00 37.96 844 GLU A N 1
ATOM 626 C CA . GLU A 1 103 ? 27.718 -16.355 28.404 1.00 38.72 844 GLU A CA 1
ATOM 627 C C . GLU A 1 103 ? 28.901 -16.043 29.327 1.00 36.34 844 GLU A C 1
ATOM 628 O O . GLU A 1 103 ? 30.016 -15.818 28.829 1.00 37.58 844 GLU A O 1
ATOM 634 N N . CYS A 1 104 ? 28.658 -16.040 30.646 1.00 35.44 845 CYS A N 1
ATOM 635 C CA . CYS A 1 104 ? 29.679 -15.706 31.627 1.00 38.84 845 CYS A CA 1
ATOM 636 C C . CYS A 1 104 ? 30.883 -16.630 31.414 1.00 35.81 845 CYS A C 1
ATOM 637 O O . CYS A 1 104 ? 31.981 -16.138 31.204 1.00 34.88 845 CYS A O 1
ATOM 640 N N . GLN A 1 105 ? 30.654 -17.953 31.398 1.00 32.28 846 GLN A N 1
ATOM 641 C CA . GLN A 1 105 ? 31.751 -18.906 31.233 1.00 31.52 846 GLN A CA 1
ATOM 642 C C . GLN A 1 105 ? 32.364 -18.826 29.823 1.00 29.12 846 GLN A C 1
ATOM 643 O O . GLN A 1 105 ? 33.558 -18.972 29.704 1.00 29.49 846 GLN A O 1
ATOM 649 N N . ARG A 1 106 ? 31.581 -18.563 28.767 1.00 28.51 847 ARG A N 1
ATOM 650 C CA . ARG A 1 106 ? 32.153 -18.486 27.404 1.00 31.34 847 ARG A CA 1
ATOM 651 C C . ARG A 1 106 ? 33.079 -17.264 27.282 1.00 29.01 847 ARG A C 1
ATOM 652 O O . ARG A 1 106 ? 34.085 -17.292 26.605 1.00 30.45 847 ARG A O 1
ATOM 660 N N . TYR A 1 107 ? 32.680 -16.150 27.893 1.00 30.86 848 TYR A N 1
ATOM 661 C CA . TYR A 1 107 ? 33.389 -14.892 27.683 1.00 28.82 848 TYR A CA 1
ATOM 662 C C . TYR A 1 107 ? 34.610 -14.837 28.606 1.00 31.98 848 TYR A C 1
ATOM 663 O O . TYR A 1 107 ? 35.482 -14.032 28.402 1.00 31.12 848 TYR A O 1
ATOM 672 N N . LYS A 1 108 ? 34.636 -15.690 29.635 1.00 31.87 849 LYS A N 1
ATOM 673 C CA . LYS A 1 108 ? 35.644 -15.621 30.685 1.00 42.00 849 LYS A CA 1
ATOM 674 C C . LYS A 1 108 ? 37.050 -15.435 30.116 1.00 37.87 849 LYS A C 1
ATOM 675 O O . LYS A 1 108 ? 37.777 -14.580 30.621 1.00 44.78 849 LYS A O 1
ATOM 681 N N . PRO A 1 109 ? 37.498 -16.200 29.085 1.00 39.07 850 PRO A N 1
ATOM 682 C CA . PRO A 1 109 ? 38.872 -16.075 28.600 1.00 39.07 850 PRO A CA 1
ATOM 683 C C . PRO A 1 109 ? 39.233 -14.711 27.988 1.00 37.63 850 PRO A C 1
ATOM 684 O O . PRO A 1 109 ? 40.422 -14.463 27.772 1.00 47.62 850 PRO A O 1
ATOM 688 N N . PHE A 1 110 ? 38.232 -13.857 27.742 1.00 33.77 851 PHE A N 1
ATOM 689 C CA . PHE A 1 110 ? 38.430 -12.542 27.143 1.00 32.34 851 PHE A CA 1
ATOM 690 C C . PHE A 1 110 ? 38.030 -11.392 28.080 1.00 34.85 851 PHE A C 1
ATOM 691 O O . PHE A 1 110 ? 38.286 -10.209 27.773 1.00 37.96 851 PHE A O 1
ATOM 699 N N . LYS A 1 111 ? 37.417 -11.746 29.212 1.00 36.13 852 LYS A N 1
ATOM 700 C CA A LYS A 1 111 ? 36.807 -10.815 30.165 0.50 37.76 852 LYS A CA 1
ATOM 701 C CA B LYS A 1 111 ? 36.799 -10.781 30.117 0.50 37.70 852 LYS A CA 1
ATOM 702 C C . LYS A 1 111 ? 37.872 -9.840 30.686 1.00 37.50 852 LYS A C 1
ATOM 703 O O . LYS A 1 111 ? 37.526 -8.702 31.066 1.00 39.42 852 LYS A O 1
ATOM 714 N N . GLN A 1 112 ? 39.152 -10.290 30.722 1.00 35.09 853 GLN A N 1
ATOM 715 C CA . GLN A 1 112 ? 40.250 -9.480 31.203 1.00 41.14 853 GLN A CA 1
ATOM 716 C C . GLN A 1 112 ? 41.117 -8.880 30.079 1.00 40.19 853 GLN A C 1
ATOM 717 O O . GLN A 1 112 ? 42.063 -8.146 30.389 1.00 46.43 853 GLN A O 1
ATOM 723 N N . LEU A 1 113 ? 40.847 -9.193 28.800 1.00 37.78 854 LEU A N 1
ATOM 724 C CA . LEU A 1 113 ? 41.584 -8.572 27.672 1.00 34.73 854 LEU A CA 1
ATOM 725 C C . LEU A 1 113 ? 41.342 -7.063 27.719 1.00 32.50 854 LEU A C 1
ATOM 726 O O . LEU A 1 113 ? 40.295 -6.619 28.141 1.00 36.23 854 LEU A O 1
ATOM 731 N N . HIS A 1 114 ? 42.338 -6.282 27.319 1.00 30.96 855 HIS A N 1
ATOM 732 C CA . HIS A 1 114 ? 42.199 -4.859 27.247 1.00 29.37 855 HIS A CA 1
ATOM 733 C C . HIS A 1 114 ? 41.326 -4.465 26.050 1.00 27.33 855 HIS A C 1
ATOM 734 O O . HIS A 1 114 ? 41.044 -5.262 25.146 1.00 27.14 855 HIS A O 1
ATOM 741 N N . ASN A 1 115 ? 40.872 -3.220 26.083 1.00 26.72 856 ASN A N 1
ATOM 742 C CA . ASN A 1 115 ? 40.160 -2.611 24.973 1.00 25.45 856 ASN A CA 1
ATOM 743 C C . ASN A 1 115 ? 38.845 -3.351 24.727 1.00 23.96 856 ASN A C 1
ATOM 744 O O . ASN A 1 115 ? 38.565 -3.879 23.649 1.00 26.70 856 ASN A O 1
ATOM 749 N N . ARG A 1 116 ? 38.015 -3.340 25.758 1.00 22.97 857 ARG A N 1
ATOM 750 C CA . ARG A 1 116 ? 36.679 -3.877 25.673 1.00 22.44 857 ARG A CA 1
ATOM 751 C C . ARG A 1 116 ? 35.730 -2.696 25.454 1.00 21.96 857 ARG A C 1
ATOM 752 O O . ARG A 1 116 ? 35.750 -1.719 26.230 1.00 25.34 857 ARG A O 1
ATOM 760 N N . ARG A 1 117 ? 34.926 -2.770 24.375 1.00 21.29 858 ARG A N 1
ATOM 761 C CA A ARG A 1 117 ? 34.134 -1.634 23.934 0.50 20.83 858 ARG A CA 1
ATOM 762 C CA B ARG A 1 117 ? 34.123 -1.631 23.920 0.50 21.46 858 ARG A CA 1
ATOM 763 C C . ARG A 1 117 ? 32.669 -2.053 23.748 1.00 21.01 858 ARG A C 1
ATOM 764 O O . ARG A 1 117 ? 32.385 -3.183 23.319 1.00 22.52 858 ARG A O 1
ATOM 779 N N . LEU A 1 118 ? 31.754 -1.114 24.044 1.00 20.47 859 LEU A N 1
ATOM 780 C CA . LEU A 1 118 ? 30.303 -1.348 23.909 1.00 19.92 859 LEU A CA 1
ATOM 781 C C . LEU A 1 118 ? 29.888 -0.841 22.532 1.00 20.22 859 LEU A C 1
ATOM 782 O O . LEU A 1 118 ? 29.962 0.371 22.276 1.00 21.38 859 LEU A O 1
ATOM 787 N N . LEU A 1 119 ? 29.523 -1.763 21.651 1.00 19.68 860 LEU A N 1
ATOM 788 C CA . LEU A 1 119 ? 29.337 -1.486 20.244 1.00 19.54 860 LEU A CA 1
ATOM 789 C C . LEU A 1 119 ? 27.979 -2.000 19.758 1.00 19.91 860 LEU A C 1
ATOM 790 O O . LEU A 1 119 ? 27.425 -2.936 20.319 1.00 20.50 860 LEU A O 1
ATOM 795 N N . TRP A 1 120 ? 27.514 -1.392 18.655 1.00 19.36 861 TRP A N 1
ATOM 796 C CA . TRP A 1 120 ? 26.221 -1.672 18.056 1.00 20.17 861 TRP A CA 1
ATOM 797 C C . TRP A 1 120 ? 26.295 -2.861 17.099 1.00 20.19 861 TRP A C 1
ATOM 798 O O . TRP A 1 120 ? 27.264 -3.015 16.339 1.00 20.93 861 TRP A O 1
ATOM 809 N N . HIS A 1 121 ? 25.196 -3.625 17.067 1.00 19.95 862 HIS A N 1
ATOM 810 C CA . HIS A 1 121 ? 24.976 -4.617 16.014 1.00 19.96 862 HIS A CA 1
ATOM 811 C C . HIS A 1 121 ? 23.495 -4.654 15.665 1.00 20.16 862 HIS A C 1
ATOM 812 O O . HIS A 1 121 ? 22.662 -4.990 16.527 1.00 21.31 862 HIS A O 1
ATOM 819 N N . GLY A 1 122 ? 23.178 -4.307 14.412 1.00 20.69 863 GLY A N 1
ATOM 820 C CA . GLY A 1 122 ? 21.804 -4.398 13.946 1.00 22.38 863 GLY A CA 1
ATOM 821 C C . GLY A 1 122 ? 21.571 -5.604 13.061 1.00 22.40 863 GLY A C 1
ATOM 822 O O . GLY A 1 122 ? 22.481 -6.115 12.416 1.00 23.54 863 GLY A O 1
ATOM 823 N N . SER A 1 123 ? 20.311 -6.054 13.020 1.00 23.68 864 SER A N 1
ATOM 824 C CA . SER A 1 123 ? 19.932 -7.238 12.248 1.00 25.10 864 SER A CA 1
ATOM 825 C C . SER A 1 123 ? 18.419 -7.179 12.028 1.00 25.07 864 SER A C 1
ATOM 826 O O . SER A 1 123 ? 17.722 -6.485 12.767 1.00 25.96 864 SER A O 1
ATOM 829 N N . ARG A 1 124 ? 17.925 -7.895 11.008 1.00 25.81 865 ARG A N 1
ATOM 830 C CA . ARG A 1 124 ? 16.479 -8.000 10.804 1.00 26.90 865 ARG A CA 1
ATOM 831 C C . ARG A 1 124 ? 15.836 -8.634 12.033 1.00 27.53 865 ARG A C 1
ATOM 832 O O . ARG A 1 124 ? 16.409 -9.550 12.651 1.00 26.16 865 ARG A O 1
ATOM 840 N N . THR A 1 125 ? 14.630 -8.168 12.355 1.00 27.60 866 THR A N 1
ATOM 841 C CA . THR A 1 125 ? 13.879 -8.671 13.486 1.00 26.55 866 THR A CA 1
ATOM 842 C C . THR A 1 125 ? 13.744 -10.201 13.430 1.00 28.15 866 THR A C 1
ATOM 843 O O . THR A 1 125 ? 13.857 -10.843 14.471 1.00 30.64 866 THR A O 1
ATOM 847 N N . THR A 1 126 ? 13.513 -10.769 12.228 1.00 29.95 867 THR A N 1
ATOM 848 C CA . THR A 1 126 ? 13.322 -12.209 12.039 1.00 31.95 867 THR A CA 1
ATOM 849 C C . THR A 1 126 ? 14.568 -13.021 12.429 1.00 31.34 867 THR A C 1
ATOM 850 O O . THR A 1 126 ? 14.472 -14.229 12.560 1.00 34.67 867 THR A O 1
ATOM 854 N N . ASN A 1 127 ? 15.727 -12.369 12.629 1.00 28.76 868 ASN A N 1
ATOM 855 C CA . ASN A 1 127 ? 16.940 -13.066 13.019 1.00 27.59 868 ASN A CA 1
ATOM 856 C C . ASN A 1 127 ? 17.104 -13.166 14.541 1.00 27.62 868 ASN A C 1
ATOM 857 O O . ASN A 1 127 ? 17.964 -13.893 15.029 1.00 26.11 868 ASN A O 1
ATOM 862 N N . PHE A 1 128 ? 16.326 -12.420 15.319 1.00 26.72 869 PHE A N 1
ATOM 863 C CA . PHE A 1 128 ? 16.648 -12.272 16.746 1.00 25.18 869 PHE A CA 1
ATOM 864 C C . PHE A 1 128 ? 16.364 -13.524 17.577 1.00 26.40 869 PHE A C 1
ATOM 865 O O . PHE A 1 128 ? 17.057 -13.747 18.563 1.00 26.77 869 PHE A O 1
ATOM 873 N N . ALA A 1 129 ? 15.410 -14.369 17.179 1.00 27.99 870 ALA A N 1
ATOM 874 C CA . ALA A 1 129 ? 15.221 -15.604 17.942 1.00 28.81 870 ALA A CA 1
ATOM 875 C C . ALA A 1 129 ? 16.506 -16.448 17.903 1.00 27.58 870 ALA A C 1
ATOM 876 O O . ALA A 1 129 ? 16.952 -16.991 18.941 1.00 28.58 870 ALA A O 1
ATOM 878 N N . GLY A 1 130 ? 17.114 -16.533 16.720 1.00 27.72 871 GLY A N 1
ATOM 879 C CA . GLY A 1 130 ? 18.368 -17.254 16.566 1.00 28.15 871 GLY A CA 1
ATOM 880 C C . GLY A 1 130 ? 19.542 -16.551 17.227 1.00 26.24 871 GLY A C 1
ATOM 881 O O . GLY A 1 130 ? 20.411 -17.195 17.837 1.00 27.94 871 GLY A O 1
ATOM 882 N N . ILE A 1 131 ? 19.592 -15.227 17.121 1.00 25.01 872 ILE A N 1
ATOM 883 C CA . ILE A 1 131 ? 20.695 -14.480 17.709 1.00 25.19 872 ILE A CA 1
ATOM 884 C C . ILE A 1 131 ? 20.708 -14.647 19.228 1.00 23.59 872 ILE A C 1
ATOM 885 O O . ILE A 1 131 ? 21.769 -14.841 19.823 1.00 25.31 872 ILE A O 1
ATOM 890 N N . LEU A 1 132 ? 19.546 -14.557 19.878 1.00 24.62 873 LEU A N 1
ATOM 891 C CA . LEU A 1 132 ? 19.538 -14.672 21.326 1.00 24.79 873 LEU A CA 1
ATOM 892 C C . LEU A 1 132 ? 19.777 -16.121 21.762 1.00 25.52 873 LEU A C 1
ATOM 893 O O . LEU A 1 132 ? 20.532 -16.353 22.714 1.00 27.64 873 LEU A O 1
ATOM 898 N N . SER A 1 133 ? 19.176 -17.089 21.058 1.00 25.62 874 SER A N 1
ATOM 899 C CA . SER A 1 133 ? 19.358 -18.496 21.451 1.00 27.62 874 SER A CA 1
ATOM 900 C C . SER A 1 133 ? 20.776 -19.012 21.155 1.00 29.13 874 SER A C 1
ATOM 901 O O . SER A 1 133 ? 21.285 -19.788 21.980 1.00 32.72 874 SER A O 1
ATOM 904 N N . GLN A 1 134 ? 21.404 -18.593 20.041 1.00 27.07 875 GLN A N 1
ATOM 905 C CA A GLN A 1 134 ? 22.694 -19.169 19.624 0.50 27.70 875 GLN A CA 1
ATOM 906 C CA B GLN A 1 134 ? 22.686 -19.167 19.619 0.50 28.72 875 GLN A CA 1
ATOM 907 C C . GLN A 1 134 ? 23.838 -18.161 19.735 1.00 26.24 875 GLN A C 1
ATOM 908 O O . GLN A 1 134 ? 25.002 -18.569 19.612 1.00 28.30 875 GLN A O 1
ATOM 919 N N . GLY A 1 135 ? 23.515 -16.886 19.978 1.00 24.83 876 GLY A N 1
ATOM 920 C CA . GLY A 1 135 ? 24.477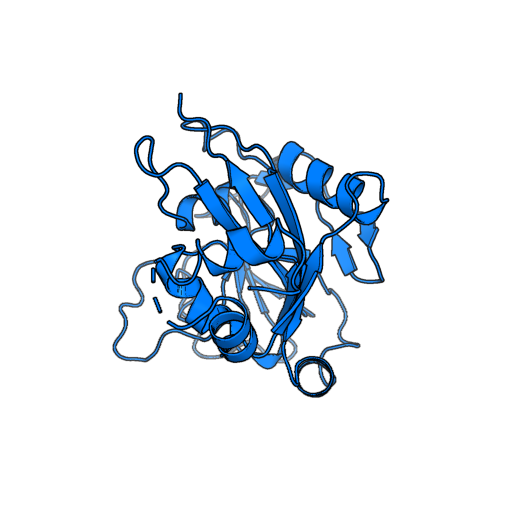 -15.815 19.964 1.00 25.28 876 GLY A CA 1
ATOM 921 C C . GLY A 1 135 ? 24.765 -15.390 18.535 1.00 25.13 876 GLY A C 1
ATOM 922 O O . GLY A 1 135 ? 24.341 -16.046 17.574 1.00 27.17 876 GLY A O 1
ATOM 923 N N . LEU A 1 136 ? 25.506 -14.289 18.386 1.00 23.45 877 LEU A N 1
ATOM 924 C CA . LEU A 1 136 ? 25.991 -13.896 17.077 1.00 21.89 877 LEU A CA 1
ATOM 925 C C . LEU A 1 136 ? 26.986 -14.951 16.585 1.00 23.06 877 LEU A C 1
ATOM 926 O O . LEU A 1 136 ? 27.847 -15.421 17.344 1.00 25.24 877 LEU A O 1
ATOM 931 N N . ARG A 1 137 ? 26.860 -15.290 15.316 1.00 25.84 878 ARG A N 1
ATOM 932 C CA . ARG A 1 137 ? 27.649 -16.327 14.702 1.00 26.80 878 ARG A CA 1
ATOM 933 C C . ARG A 1 137 ? 28.269 -15.791 13.416 1.00 27.83 878 ARG A C 1
ATOM 934 O O . ARG A 1 137 ? 27.795 -14.857 12.804 1.00 30.97 878 ARG A O 1
ATOM 942 N N . ILE A 1 138 ? 29.361 -16.425 13.022 1.00 27.51 879 ILE A N 1
ATOM 943 C CA . ILE A 1 138 ? 29.984 -16.120 11.776 1.00 28.05 879 ILE A CA 1
ATOM 944 C C . ILE A 1 138 ? 29.200 -16.791 10.651 1.00 28.86 879 ILE A C 1
ATOM 945 O O . ILE A 1 138 ? 28.830 -17.972 10.752 1.00 32.89 879 ILE A O 1
ATOM 950 N N . ALA A 1 139 ? 29.023 -16.055 9.549 1.00 29.22 880 ALA A N 1
ATOM 951 C CA . ALA A 1 139 ? 28.351 -16.564 8.379 1.00 30.14 880 ALA A CA 1
ATOM 952 C C . ALA A 1 139 ? 29.064 -17.821 7.903 1.00 31.92 880 ALA A C 1
ATOM 953 O O . ALA A 1 139 ? 30.294 -17.892 7.916 1.00 31.34 880 ALA A O 1
ATOM 955 N N . PRO A 1 140 ? 28.322 -18.853 7.465 1.00 33.55 881 PRO A N 1
ATOM 956 C CA . PRO A 1 140 ? 28.944 -20.088 7.004 1.00 34.91 881 PRO A CA 1
ATOM 957 C C . PRO A 1 140 ? 29.549 -19.959 5.611 1.00 33.86 881 PRO A C 1
ATOM 958 O O . PRO A 1 140 ? 29.356 -18.953 4.933 1.00 34.85 881 PRO A O 1
ATOM 962 N N . PRO A 1 141 ? 30.360 -20.955 5.191 1.00 35.41 882 PRO A N 1
ATOM 963 C CA . PRO A 1 141 ? 31.022 -20.929 3.889 1.00 37.83 882 PRO A CA 1
ATOM 964 C C . PRO A 1 141 ? 30.061 -20.655 2.725 1.00 39.76 882 PRO A C 1
ATOM 965 O O . PRO A 1 141 ? 30.451 -20.004 1.786 1.00 43.14 882 PRO A O 1
ATOM 969 N N . GLU A 1 142 ? 28.830 -21.185 2.812 1.00 43.62 883 GLU A N 1
ATOM 970 C CA . GLU A 1 142 ? 27.848 -21.120 1.717 1.00 50.48 883 GLU A CA 1
ATOM 971 C C . GLU A 1 142 ? 27.245 -19.711 1.564 1.00 46.65 883 GLU A C 1
ATOM 972 O O . GLU A 1 142 ? 26.572 -19.438 0.590 1.00 53.34 883 GLU A O 1
ATOM 978 N N . ALA A 1 143 ? 27.447 -18.822 2.538 1.00 37.67 884 ALA A N 1
ATOM 979 C CA . ALA A 1 143 ? 26.935 -17.444 2.443 1.00 37.10 884 ALA A CA 1
ATOM 980 C C . ALA A 1 143 ? 27.870 -16.593 1.581 1.00 34.17 884 ALA A C 1
ATOM 981 O O . ALA A 1 143 ? 29.086 -16.740 1.648 1.00 38.89 884 ALA A O 1
ATOM 983 N N . PRO A 1 144 ? 27.359 -15.630 0.783 1.00 35.48 885 PRO A N 1
ATOM 984 C CA . PRO A 1 144 ? 28.240 -14.713 0.061 1.00 34.56 885 PRO A CA 1
ATOM 985 C C . PRO A 1 144 ? 29.073 -13.859 1.024 1.00 33.17 885 PRO A C 1
ATOM 986 O O . PRO A 1 144 ? 28.607 -13.544 2.144 1.00 35.33 885 PRO A O 1
ATOM 990 N N . VAL A 1 145 ? 30.295 -13.526 0.588 1.00 30.76 886 VAL A N 1
ATOM 991 C CA . VAL A 1 145 ? 31.182 -12.671 1.349 1.00 30.40 886 VAL A CA 1
ATOM 992 C C . VAL A 1 145 ? 30.887 -11.200 1.035 1.00 35.61 886 VAL A C 1
ATOM 993 O O . VAL A 1 145 ? 31.529 -10.310 1.594 1.00 34.09 886 VAL A O 1
ATOM 997 N N . THR A 1 146 ? 29.954 -10.995 0.107 1.00 37.55 887 THR A N 1
ATOM 998 C CA . THR A 1 146 ? 29.404 -9.738 -0.201 1.00 44.51 887 THR A CA 1
ATOM 999 C C . THR A 1 146 ? 28.824 -9.081 1.074 1.00 40.89 887 THR A C 1
ATOM 1000 O O . THR A 1 146 ? 27.970 -9.625 1.870 1.00 48.38 887 THR A O 1
ATOM 1004 N N . GLY A 1 147 ? 29.331 -7.893 1.291 1.00 37.66 888 GLY A N 1
ATOM 1005 C CA . GLY A 1 147 ? 28.963 -7.091 2.411 1.00 35.75 888 GLY A CA 1
ATOM 1006 C C . GLY A 1 147 ? 29.967 -7.136 3.544 1.00 33.50 888 GLY A C 1
ATOM 1007 O O . GLY A 1 147 ? 29.834 -6.332 4.456 1.00 34.39 888 GLY A O 1
ATOM 1008 N N . TYR A 1 148 ? 30.958 -8.038 3.478 1.00 29.25 889 TYR A N 1
ATOM 1009 C CA . TYR A 1 148 ? 31.947 -8.232 4.561 1.00 28.07 889 TYR A CA 1
ATOM 1010 C C . TYR A 1 148 ? 33.336 -7.796 4.101 1.00 29.30 889 TYR A C 1
ATOM 1011 O O . TYR A 1 148 ? 34.114 -8.585 3.554 1.00 33.73 889 TYR A O 1
ATOM 1020 N N . MET A 1 149 ? 33.683 -6.549 4.375 1.00 27.23 890 MET A N 1
ATOM 1021 C CA . MET A 1 149 ? 34.875 -6.016 3.757 1.00 27.60 890 MET A CA 1
ATOM 1022 C C . MET A 1 149 ? 36.160 -6.651 4.316 1.00 26.34 890 MET A C 1
ATOM 1023 O O . MET A 1 149 ? 37.200 -6.613 3.652 1.00 26.98 890 MET A O 1
ATOM 1028 N N . PHE A 1 150 ? 36.090 -7.260 5.509 1.00 23.76 891 PHE A N 1
ATOM 1029 C CA . PHE A 1 150 ? 37.253 -7.904 6.136 1.00 24.81 891 PHE A CA 1
ATOM 1030 C C . PHE A 1 150 ? 37.042 -9.404 6.297 1.00 25.31 891 PHE A C 1
ATOM 1031 O O . PHE A 1 150 ? 37.745 -10.064 7.078 1.00 28.01 891 PHE A O 1
ATOM 1039 N N . GLY A 1 151 ? 36.151 -9.948 5.466 1.00 24.89 892 GLY A N 1
ATOM 1040 C CA . GLY A 1 151 ? 35.874 -11.361 5.480 1.00 29.06 892 GLY A CA 1
ATOM 1041 C C . GLY A 1 151 ? 34.833 -11.707 6.525 1.00 26.56 892 GLY A C 1
ATOM 1042 O O . GLY A 1 151 ? 34.358 -10.856 7.279 1.00 27.15 892 GLY A O 1
ATOM 1043 N N . LYS A 1 152 ? 34.417 -12.968 6.531 1.00 26.60 893 LYS A N 1
ATOM 1044 C CA . LYS A 1 152 ? 33.345 -13.358 7.427 1.00 27.71 893 LYS A CA 1
ATOM 1045 C C . LYS A 1 152 ? 33.843 -13.254 8.867 1.00 25.63 893 LYS A C 1
ATOM 1046 O O . LYS A 1 152 ? 34.907 -13.767 9.229 1.00 28.39 893 LYS A O 1
ATOM 1052 N N . GLY A 1 153 ? 33.018 -12.611 9.685 1.00 25.89 894 GLY A N 1
ATOM 1053 C CA . GLY A 1 153 ? 33.288 -12.410 11.087 1.00 24.66 894 GLY A CA 1
ATOM 1054 C C . GLY A 1 153 ? 32.074 -11.791 11.732 1.00 23.46 894 GLY A C 1
ATOM 1055 O O . GLY A 1 153 ? 31.006 -11.803 11.119 1.00 24.29 894 GLY A O 1
ATOM 1056 N N . ILE A 1 154 ? 32.225 -11.307 12.964 1.00 21.50 895 ILE A N 1
ATOM 1057 C CA A ILE A 1 154 ? 31.130 -10.625 13.629 0.50 21.55 895 ILE A CA 1
ATOM 1058 C CA B ILE A 1 154 ? 31.152 -10.632 13.692 0.50 21.37 895 ILE A CA 1
ATOM 1059 C C . ILE A 1 154 ? 31.432 -9.127 13.647 1.00 20.86 895 ILE A C 1
ATOM 1060 O O . ILE A 1 154 ? 32.481 -8.708 14.156 1.00 21.33 895 ILE A O 1
ATOM 1069 N N . TYR A 1 155 ? 30.526 -8.369 13.012 1.00 20.61 896 TYR A N 1
ATOM 1070 C CA . TYR A 1 155 ? 30.709 -6.957 12.724 1.00 19.88 896 TYR A CA 1
ATOM 1071 C C . TYR A 1 155 ? 29.903 -6.061 13.670 1.00 19.96 896 TYR A C 1
ATOM 1072 O O . TYR A 1 155 ? 28.722 -6.313 13.916 1.00 22.24 896 TYR A O 1
ATOM 1081 N N . PHE A 1 156 ? 30.520 -4.936 14.032 1.00 19.09 897 PHE A N 1
ATOM 1082 C CA . PHE A 1 156 ? 29.959 -3.954 14.927 1.00 20.03 897 PHE A CA 1
ATOM 1083 C C . PHE A 1 156 ? 30.277 -2.546 14.447 1.00 19.76 897 PHE A C 1
ATOM 1084 O O . PHE A 1 156 ? 31.300 -2.334 13.782 1.00 20.76 897 PHE A O 1
ATOM 1092 N N . ALA A 1 157 ? 29.439 -1.590 14.880 1.00 19.80 898 ALA A N 1
ATOM 1093 C CA . ALA A 1 157 ? 29.696 -0.166 14.628 1.00 21.27 898 ALA A CA 1
ATOM 1094 C C . ALA A 1 157 ? 29.754 0.617 15.935 1.00 20.75 898 ALA A C 1
ATOM 1095 O O . ALA A 1 157 ? 29.200 0.188 16.935 1.00 21.84 898 ALA A O 1
ATOM 1097 N N . ASP A 1 158 ? 30.408 1.795 15.869 1.00 20.83 899 ASP A N 1
ATOM 1098 C CA . ASP A 1 158 ? 30.348 2.773 16.963 1.00 22.20 899 ASP A CA 1
ATOM 1099 C C . ASP A 1 158 ? 29.393 3.923 16.632 1.00 23.35 899 ASP A C 1
ATOM 1100 O O . ASP A 1 158 ? 29.197 4.799 17.479 1.00 26.35 899 ASP A O 1
ATOM 1105 N N . MET A 1 159 ? 28.744 3.871 15.463 1.00 22.95 900 MET A N 1
ATOM 1106 C CA . MET A 1 159 ? 27.712 4.833 15.086 1.00 24.00 900 MET A CA 1
ATOM 1107 C C . MET A 1 159 ? 26.377 4.088 14.995 1.00 23.43 900 MET A C 1
ATOM 1108 O O . MET A 1 159 ? 26.237 3.133 14.202 1.00 24.39 900 MET A O 1
ATOM 1113 N N . VAL A 1 160 ? 25.429 4.465 15.856 1.00 23.69 901 VAL A N 1
ATOM 1114 C CA . VAL A 1 160 ? 24.183 3.709 15.962 1.00 24.07 901 VAL A CA 1
ATOM 1115 C C . VAL A 1 160 ? 23.537 3.538 14.573 1.00 24.50 901 VAL A C 1
ATOM 1116 O O . VAL A 1 160 ? 22.970 2.481 14.279 1.00 25.22 901 VAL A O 1
ATOM 1120 N N . SER A 1 161 ? 23.550 4.582 13.730 1.00 25.00 902 SER A N 1
ATOM 1121 C CA . SER A 1 161 ? 22.823 4.522 12.470 1.00 25.69 902 SER A CA 1
ATOM 1122 C C . SER A 1 161 ? 23.458 3.535 11.481 1.00 26.30 902 SER A C 1
ATOM 1123 O O . SER A 1 161 ? 22.755 2.966 10.633 1.00 26.03 902 SER A O 1
ATOM 1126 N N . LYS A 1 162 ? 24.780 3.364 11.546 1.00 24.26 903 LYS A N 1
ATOM 1127 C CA . LYS A 1 162 ? 25.439 2.433 10.644 1.00 23.79 903 LYS A CA 1
ATOM 1128 C C . LYS A 1 162 ? 24.873 1.033 10.925 1.00 24.45 903 LYS A C 1
ATOM 1129 O O . LYS A 1 162 ? 24.627 0.279 10.006 1.00 24.53 903 LYS A O 1
ATOM 1135 N N . SER A 1 163 ? 24.740 0.678 12.203 1.00 23.07 904 SER A N 1
ATOM 1136 C CA . SER A 1 163 ? 24.143 -0.598 12.567 1.00 22.35 904 SER A CA 1
ATOM 1137 C C . SER A 1 163 ? 22.629 -0.630 12.324 1.00 23.36 904 SER A C 1
ATOM 1138 O O . SER A 1 163 ? 22.119 -1.658 11.886 1.00 23.85 904 SER A O 1
ATOM 1141 N N . ALA A 1 164 ? 21.920 0.460 12.645 1.00 24.03 905 ALA A N 1
ATOM 1142 C CA . ALA A 1 164 ? 20.472 0.503 12.519 1.00 25.47 905 ALA A CA 1
ATOM 1143 C C . ALA A 1 164 ? 20.064 0.269 11.053 1.00 26.32 905 ALA A C 1
ATOM 1144 O O . ALA A 1 164 ? 18.973 -0.248 10.788 1.00 27.28 905 ALA A O 1
ATOM 1146 N N . ASN A 1 165 ? 20.909 0.691 10.082 1.00 25.24 906 ASN A N 1
ATOM 1147 C CA . ASN A 1 165 ? 20.629 0.424 8.657 1.00 28.36 906 ASN A CA 1
ATOM 1148 C C . ASN A 1 165 ? 20.426 -1.083 8.406 1.00 28.21 906 ASN A C 1
ATOM 1149 O O . ASN A 1 165 ? 19.684 -1.477 7.491 1.00 30.97 906 ASN A O 1
ATOM 1154 N N . TYR A 1 166 ? 21.110 -1.924 9.190 1.00 26.82 907 TYR A N 1
ATOM 1155 C CA . TYR A 1 166 ? 21.061 -3.379 8.986 1.00 26.23 907 TYR A CA 1
ATOM 1156 C C . TYR A 1 166 ? 19.769 -4.009 9.556 1.00 28.76 907 TYR A C 1
ATOM 1157 O O . TYR A 1 166 ? 19.545 -5.228 9.414 1.00 29.98 907 TYR A O 1
ATOM 1166 N N . CYS A 1 167 ? 18.926 -3.209 10.213 1.00 26.79 908 CYS A N 1
ATOM 1167 C CA . CYS A 1 167 ? 17.604 -3.685 10.661 1.00 27.89 908 CYS A CA 1
ATOM 1168 C C . CYS A 1 167 ? 16.641 -3.828 9.477 1.00 31.39 908 CYS A C 1
ATOM 1169 O O . CYS A 1 167 ? 15.695 -4.590 9.574 1.00 33.33 908 CYS A O 1
ATOM 1172 N N . HIS A 1 168 ? 16.907 -3.093 8.382 1.00 31.23 909 HIS A N 1
ATOM 1173 C CA . HIS A 1 168 ? 16.069 -3.066 7.180 1.00 35.33 909 HIS A CA 1
ATOM 1174 C C . HIS A 1 168 ? 14.609 -2.768 7.541 1.00 37.79 909 HIS A C 1
ATOM 1175 O O . HIS A 1 168 ? 13.664 -3.376 7.021 1.00 40.36 909 HIS A O 1
ATOM 1182 N N . THR A 1 169 ? 14.421 -1.779 8.410 1.00 36.03 910 THR A N 1
ATOM 1183 C CA . THR A 1 169 ? 13.095 -1.279 8.666 1.00 36.64 910 THR A CA 1
ATOM 1184 C C . THR A 1 169 ? 12.627 -0.422 7.484 1.00 39.50 910 THR A C 1
ATOM 1185 O O . THR A 1 169 ? 13.406 -0.076 6.587 1.00 45.28 910 THR A O 1
ATOM 1189 N N . SER A 1 170 ? 11.335 -0.104 7.495 1.00 45.60 911 SER A N 1
ATOM 1190 C CA . SER A 1 170 ? 10.692 0.711 6.462 1.00 50.09 911 SER A CA 1
ATOM 1191 C C . SER A 1 170 ? 9.540 1.503 7.085 1.00 49.89 911 SER A C 1
ATOM 1192 O O . SER A 1 170 ? 9.147 1.237 8.225 1.00 49.48 911 SER A O 1
ATOM 1195 N N . GLN A 1 171 ? 8.992 2.455 6.327 1.00 55.60 912 GLN A N 1
ATOM 1196 C CA . GLN A 1 171 ? 7.857 3.250 6.786 1.00 61.52 912 GLN A CA 1
ATOM 1197 C C . GLN A 1 171 ? 6.729 2.307 7.238 1.00 60.97 912 GLN A C 1
ATOM 1198 O O . GLN A 1 171 ? 6.076 2.578 8.238 1.00 53.80 912 GLN A O 1
ATOM 1204 N N . GLY A 1 172 ? 6.512 1.210 6.487 1.00 60.27 913 GLY A N 1
ATOM 1205 C CA . GLY A 1 172 ? 5.430 0.262 6.743 1.00 62.70 913 GLY A CA 1
ATOM 1206 C C . GLY A 1 172 ? 5.710 -0.674 7.911 1.00 61.33 913 GLY A C 1
ATOM 1207 O O . GLY A 1 172 ? 4.788 -1.328 8.418 1.00 65.07 913 GLY A O 1
ATOM 1208 N N . ASP A 1 173 ? 6.983 -0.741 8.324 1.00 57.14 914 ASP A N 1
ATOM 1209 C CA . ASP A 1 173 ? 7.483 -1.640 9.349 1.00 56.11 914 ASP A CA 1
ATOM 1210 C C . ASP A 1 173 ? 8.596 -0.917 10.107 1.00 49.16 914 ASP A C 1
ATOM 1211 O O . ASP A 1 173 ? 9.788 -1.225 9.930 1.00 48.30 914 ASP A O 1
ATOM 1216 N N . PRO A 1 174 ? 8.255 0.122 10.908 1.00 42.47 915 PRO A N 1
ATOM 1217 C CA . PRO A 1 174 ? 9.251 1.083 11.385 1.00 40.29 915 PRO A CA 1
ATOM 1218 C C . PRO A 1 174 ? 9.873 0.808 12.762 1.00 38.78 915 PRO A C 1
ATOM 1219 O O . PRO A 1 174 ? 10.603 1.643 13.277 1.00 41.83 915 PRO A O 1
ATOM 1223 N N . ILE A 1 175 ? 9.586 -0.359 13.344 1.00 34.53 916 ILE A N 1
ATOM 1224 C CA . ILE A 1 175 ? 10.156 -0.730 14.632 1.00 34.84 916 ILE A CA 1
ATOM 1225 C C . ILE A 1 175 ? 11.240 -1.775 14.371 1.00 33.26 916 ILE A C 1
ATOM 1226 O O . ILE A 1 175 ? 11.006 -2.749 13.655 1.00 36.05 916 ILE A O 1
ATOM 1231 N N . GLY A 1 176 ? 12.413 -1.565 14.972 1.00 31.29 917 GLY A N 1
ATOM 1232 C CA . GLY A 1 176 ? 13.525 -2.473 14.799 1.00 30.94 917 GLY A CA 1
ATOM 1233 C C . GLY A 1 176 ? 14.180 -2.811 16.119 1.00 30.48 917 GLY A C 1
ATOM 1234 O O . GLY A 1 176 ? 13.881 -2.190 17.151 1.00 30.47 917 GLY A O 1
ATOM 1235 N N . LEU A 1 177 ? 15.080 -3.800 16.070 1.00 26.74 918 LEU A N 1
ATOM 1236 C CA . LEU A 1 177 ? 15.834 -4.244 17.238 1.00 25.25 918 LEU A CA 1
ATOM 1237 C C . LEU A 1 177 ? 17.332 -4.084 16.959 1.00 23.93 918 LEU A C 1
ATOM 1238 O O . LEU A 1 177 ? 17.797 -4.399 15.871 1.00 25.62 918 LEU A O 1
ATOM 1243 N N . ILE A 1 178 ? 18.063 -3.593 17.963 1.00 23.85 919 ILE A N 1
ATOM 1244 C CA . ILE A 1 178 ? 19.495 -3.425 17.837 1.00 23.37 919 ILE A CA 1
ATOM 1245 C C . ILE A 1 178 ? 20.148 -3.889 19.132 1.00 22.10 919 ILE A C 1
ATOM 1246 O O . ILE A 1 178 ? 19.588 -3.708 20.189 1.00 25.54 919 ILE A O 1
ATOM 1251 N N . LEU A 1 179 ? 21.344 -4.475 19.006 1.00 20.98 920 LEU A N 1
ATOM 1252 C CA . LEU A 1 179 ? 22.109 -4.925 20.151 1.00 20.81 920 LEU A CA 1
ATOM 1253 C C . LEU A 1 179 ? 23.227 -3.952 20.509 1.00 20.16 920 LEU A C 1
ATOM 1254 O O . LEU A 1 179 ? 23.814 -3.302 19.628 1.00 21.52 920 LEU A O 1
ATOM 1259 N N . LEU A 1 180 ? 23.545 -3.937 21.806 1.00 19.68 921 LEU A N 1
ATOM 1260 C CA . LEU A 1 180 ? 24.847 -3.450 22.298 1.00 19.79 921 LEU A CA 1
ATOM 1261 C C . LEU A 1 180 ? 25.589 -4.645 22.887 1.00 21.42 921 LEU A C 1
ATOM 1262 O O . LEU A 1 180 ? 25.081 -5.328 23.762 1.00 21.55 921 LEU A O 1
ATOM 1267 N N . GLY A 1 181 ? 26.747 -4.905 22.310 1.00 20.47 922 GLY A N 1
ATOM 1268 C CA . GLY A 1 181 ? 27.645 -5.930 22.798 1.00 20.36 922 GLY A CA 1
ATOM 1269 C C . GLY A 1 181 ? 28.894 -5.341 23.415 1.00 19.57 922 GLY A C 1
ATOM 1270 O O . GLY A 1 181 ? 29.436 -4.356 22.902 1.00 21.09 922 GLY A O 1
ATOM 1271 N N . GLU A 1 182 ? 29.357 -5.988 24.486 1.00 20.23 923 GLU A N 1
ATOM 1272 C CA . GLU A 1 182 ? 30.707 -5.790 24.962 1.00 19.99 923 GLU A CA 1
ATOM 1273 C C . GLU A 1 182 ? 31.598 -6.660 24.081 1.00 20.84 923 GLU A C 1
ATOM 1274 O O . GLU A 1 182 ? 31.454 -7.887 24.061 1.00 22.63 923 GLU A O 1
ATOM 1280 N N . VAL A 1 183 ? 32.515 -6.012 23.364 1.00 20.08 924 VAL A N 1
ATOM 1281 C CA . VAL A 1 183 ? 33.376 -6.715 22.433 1.00 20.65 924 VAL A CA 1
ATOM 1282 C C . VAL A 1 183 ? 34.814 -6.591 22.920 1.00 20.18 924 VAL A C 1
ATOM 1283 O O . VAL A 1 183 ? 35.322 -5.467 23.138 1.00 20.99 924 VAL A O 1
ATOM 1287 N N . ALA A 1 184 ? 35.472 -7.744 23.073 1.00 21.57 925 ALA A N 1
ATOM 1288 C CA . ALA A 1 184 ? 36.838 -7.797 23.577 1.00 22.78 925 ALA A CA 1
ATOM 1289 C C . ALA A 1 184 ? 37.776 -7.620 22.377 1.00 21.84 925 ALA A C 1
ATOM 1290 O O . ALA A 1 184 ? 38.091 -8.564 21.695 1.00 23.80 925 ALA A O 1
ATOM 1292 N N . LEU A 1 185 ? 38.185 -6.376 22.108 1.00 21.81 926 LEU A N 1
ATOM 1293 C CA . LEU A 1 185 ? 38.890 -6.048 20.871 1.00 22.25 926 LEU A CA 1
ATOM 1294 C C . LEU A 1 185 ? 40.401 -6.245 21.027 1.00 21.95 926 LEU A C 1
ATOM 1295 O O . LEU A 1 185 ? 41.083 -6.510 20.044 1.00 24.01 926 LEU A O 1
ATOM 1300 N N . GLY A 1 186 ? 40.918 -6.058 22.237 1.00 23.03 927 GLY A N 1
ATOM 1301 C CA . GLY A 1 186 ? 42.363 -6.170 22.431 1.00 23.99 927 GLY A CA 1
ATOM 1302 C C . GLY A 1 186 ? 43.154 -5.315 21.467 1.00 24.70 927 GLY A C 1
ATOM 1303 O O . GLY A 1 186 ? 42.854 -4.135 21.260 1.00 24.20 927 GLY A O 1
ATOM 1304 N N . ASN A 1 187 ? 44.230 -5.903 20.924 1.00 23.83 928 ASN A N 1
ATOM 1305 C CA . ASN A 1 187 ? 45.047 -5.203 19.959 1.00 24.29 928 ASN A CA 1
ATOM 1306 C C . ASN A 1 187 ? 44.370 -5.289 18.583 1.00 23.39 928 ASN A C 1
ATOM 1307 O O . ASN A 1 187 ? 44.168 -6.358 18.013 1.00 25.28 928 ASN A O 1
ATOM 1312 N N . MET A 1 188 ? 44.012 -4.139 18.049 1.00 23.08 929 MET A N 1
ATOM 1313 C CA . MET A 1 188 ? 43.262 -4.032 16.818 1.00 22.57 929 MET A CA 1
ATOM 1314 C C . MET A 1 188 ? 44.218 -3.942 15.619 1.00 21.63 929 MET A C 1
ATOM 1315 O O . MET A 1 188 ? 45.164 -3.170 15.632 1.00 23.67 929 MET A O 1
ATOM 1320 N N . TYR A 1 189 ? 43.906 -4.711 14.577 1.00 22.35 930 TYR A N 1
ATOM 1321 C CA . TYR A 1 189 ? 44.544 -4.631 13.271 1.00 22.22 930 TYR A CA 1
ATOM 1322 C C . TYR A 1 189 ? 43.743 -3.621 12.452 1.00 20.67 930 TYR A C 1
ATOM 1323 O O . TYR A 1 189 ? 42.595 -3.878 12.074 1.00 22.66 930 TYR A O 1
ATOM 1332 N N . GLU A 1 190 ? 44.315 -2.428 12.276 1.00 21.45 931 GLU A N 1
ATOM 1333 C CA . GLU A 1 190 ? 43.572 -1.279 11.771 1.00 21.22 931 GLU A CA 1
ATOM 1334 C C . GLU A 1 190 ? 43.801 -1.165 10.269 1.00 21.24 931 GLU A C 1
ATOM 1335 O O . GLU A 1 190 ? 44.923 -0.952 9.822 1.00 24.18 931 GLU A O 1
ATOM 1341 N N . LEU A 1 191 ? 42.709 -1.271 9.503 1.00 21.86 932 LEU A N 1
ATOM 1342 C CA . LEU A 1 191 ? 42.763 -1.308 8.066 1.00 21.42 932 LEU A CA 1
ATOM 1343 C C . LEU A 1 191 ? 41.838 -0.250 7.469 1.00 21.81 932 LEU A C 1
ATOM 1344 O O . LEU A 1 191 ? 40.876 0.183 8.111 1.00 23.22 932 LEU A O 1
ATOM 1349 N N . LYS A 1 192 ? 42.159 0.142 6.234 1.00 23.01 933 LYS A N 1
ATOM 1350 C CA . LYS A 1 192 ? 41.438 1.215 5.556 1.00 23.55 933 LYS A CA 1
ATOM 1351 C C . LYS A 1 192 ? 40.794 0.767 4.239 1.00 24.90 933 LYS A C 1
ATOM 1352 O O . LYS A 1 192 ? 40.031 1.519 3.675 1.00 29.09 933 LYS A O 1
ATOM 1358 N N . HIS A 1 193 ? 41.123 -0.436 3.759 1.00 24.38 934 HIS A N 1
ATOM 1359 C CA . HIS A 1 193 ? 40.612 -0.968 2.489 1.00 25.60 934 HIS A CA 1
ATOM 1360 C C . HIS A 1 193 ? 40.268 -2.435 2.674 1.00 23.97 934 HIS A C 1
ATOM 1361 O O . HIS A 1 193 ? 40.889 -3.129 3.479 1.00 25.17 934 HIS A O 1
ATOM 1368 N N . ALA A 1 194 ? 39.316 -2.905 1.864 1.00 24.68 935 ALA A N 1
ATOM 1369 C CA . ALA A 1 194 ? 38.857 -4.277 1.987 1.00 25.51 935 ALA A CA 1
ATOM 1370 C C . ALA A 1 194 ? 40.033 -5.255 1.870 1.00 24.44 935 ALA A C 1
ATOM 1371 O O . ALA A 1 194 ? 40.849 -5.174 0.957 1.00 26.22 935 ALA A O 1
ATOM 1373 N N . SER A 1 195 ? 40.009 -6.278 2.717 1.00 23.96 936 SER A N 1
ATOM 1374 C CA . SER A 1 195 ? 41.051 -7.300 2.765 1.00 25.34 936 SER A CA 1
ATOM 1375 C C . SER A 1 195 ? 40.494 -8.470 3.558 1.00 25.12 936 SER A C 1
ATOM 1376 O O . SER A 1 195 ? 40.132 -8.283 4.712 1.00 26.88 936 SER A O 1
ATOM 1379 N N . HIS A 1 196 ? 40.321 -9.609 2.895 1.00 26.88 937 HIS A N 1
ATOM 1380 C CA . HIS A 1 196 ? 39.778 -10.757 3.562 1.00 28.93 937 HIS A CA 1
ATOM 1381 C C . HIS A 1 196 ? 40.932 -11.530 4.198 1.00 31.71 937 HIS A C 1
ATOM 1382 O O . HIS A 1 196 ? 41.463 -12.466 3.619 1.00 37.92 937 HIS A O 1
ATOM 1389 N N . ILE A 1 197 ? 41.325 -11.095 5.380 1.00 35.95 938 ILE A N 1
ATOM 1390 C CA . ILE A 1 197 ? 42.577 -11.591 5.944 1.00 34.62 938 ILE A CA 1
ATOM 1391 C C . ILE A 1 197 ? 42.418 -13.093 6.254 1.00 33.87 938 ILE A C 1
ATOM 1392 O O . ILE A 1 197 ? 41.384 -13.550 6.787 1.00 36.90 938 ILE A O 1
ATOM 1397 N N . SER A 1 198 ? 43.463 -13.864 5.928 1.00 37.62 939 SER A N 1
ATOM 1398 C CA . SER A 1 198 ? 43.462 -15.324 6.152 1.00 41.14 939 SER A CA 1
ATOM 1399 C C . SER A 1 198 ? 43.577 -15.647 7.655 1.00 40.92 939 SER A C 1
ATOM 1400 O O . SER A 1 198 ? 43.073 -16.652 8.122 1.00 47.97 939 SER A O 1
ATOM 1403 N N . LYS A 1 199 ? 44.201 -14.745 8.417 1.00 33.69 940 LYS A N 1
ATOM 1404 C CA A LYS A 1 199 ? 44.535 -14.968 9.812 0.50 35.33 940 LYS A CA 1
ATOM 1405 C CA B LYS A 1 199 ? 44.576 -14.970 9.807 0.50 33.63 940 LYS A CA 1
ATOM 1406 C C . LYS A 1 199 ? 44.907 -13.613 10.414 1.00 30.67 940 LYS A C 1
ATOM 1407 O O . LYS A 1 199 ? 45.343 -12.727 9.693 1.00 35.25 940 LYS A O 1
ATOM 1418 N N . LEU A 1 200 ? 44.665 -13.433 11.718 1.00 29.34 941 LEU A N 1
ATOM 1419 C CA . LEU A 1 200 ? 45.092 -12.182 12.320 1.00 27.88 941 LEU A CA 1
ATOM 1420 C C . LEU A 1 200 ? 46.601 -12.231 12.495 1.00 25.79 941 LEU A C 1
ATOM 1421 O O . LEU A 1 200 ? 47.160 -13.261 12.866 1.00 29.32 941 LEU A O 1
ATOM 1426 N N . PRO A 1 201 ? 47.301 -11.094 12.356 1.00 27.73 942 PRO A N 1
ATOM 1427 C CA . PRO A 1 201 ? 48.720 -11.040 12.721 1.00 27.69 942 PRO A CA 1
ATOM 1428 C C . PRO A 1 201 ? 48.939 -11.444 14.187 1.00 27.48 942 PRO A C 1
ATOM 1429 O O . PRO A 1 201 ? 48.040 -11.270 15.020 1.00 28.06 942 PRO A O 1
ATOM 1433 N N . LYS A 1 202 ? 50.137 -11.936 14.508 1.00 29.03 943 LYS A N 1
ATOM 1434 C CA A LYS A 1 202 ? 50.442 -12.341 15.869 0.50 32.43 943 LYS A CA 1
ATOM 1435 C CA B LYS A 1 202 ? 50.507 -12.324 15.867 0.50 33.00 943 LYS A CA 1
ATOM 1436 C C . LYS A 1 202 ? 50.254 -11.144 16.814 1.00 30.98 943 LYS A C 1
ATOM 1437 O O . LYS A 1 202 ? 50.660 -10.016 16.529 1.00 31.44 943 LYS A O 1
ATOM 1448 N N . GLY A 1 203 ? 49.571 -11.415 17.932 1.00 31.25 944 GLY A N 1
ATOM 1449 C CA . GLY A 1 203 ? 49.334 -10.425 18.964 1.00 31.44 944 GLY A CA 1
ATOM 1450 C C . GLY A 1 203 ? 48.109 -9.553 18.703 1.00 29.54 944 GLY A C 1
ATOM 1451 O O . GLY A 1 203 ? 47.781 -8.743 19.540 1.00 32.97 944 GLY A O 1
ATOM 1452 N N . LYS A 1 204 ? 47.445 -9.716 17.555 1.00 25.67 945 LYS A N 1
ATOM 1453 C CA . LYS A 1 204 ? 46.229 -8.958 17.241 1.00 24.93 945 LYS A CA 1
ATOM 1454 C C . LYS A 1 204 ? 45.000 -9.826 17.566 1.00 24.68 945 LYS A C 1
ATOM 1455 O O . LYS A 1 204 ? 45.032 -11.053 17.372 1.00 28.51 945 LYS A O 1
ATOM 1461 N N . HIS A 1 205 ? 43.908 -9.169 17.997 1.00 23.59 946 HIS A N 1
ATOM 1462 C CA . HIS A 1 205 ? 42.690 -9.835 18.469 1.00 24.73 946 HIS A CA 1
ATOM 1463 C C . HIS A 1 205 ? 41.451 -9.485 17.645 1.00 23.83 946 HIS A C 1
ATOM 1464 O O . HIS A 1 205 ? 40.416 -10.121 17.812 1.00 24.49 946 HIS A O 1
ATOM 1471 N N . SER A 1 206 ? 41.534 -8.446 16.820 1.00 21.86 947 SER A N 1
ATOM 1472 C CA . SER A 1 206 ? 40.363 -7.931 16.129 1.00 20.71 947 SER A CA 1
ATOM 1473 C C . SER A 1 206 ? 40.842 -7.117 14.936 1.00 21.16 947 SER A C 1
ATOM 1474 O O . SER A 1 206 ? 42.036 -6.775 14.867 1.00 22.36 947 SER A O 1
ATOM 1477 N N . VAL A 1 207 ? 39.912 -6.782 14.047 1.00 20.80 948 VAL A N 1
ATOM 1478 C CA . VAL A 1 207 ? 40.121 -5.772 13.009 1.00 20.66 948 VAL A CA 1
ATOM 1479 C C . VAL A 1 207 ? 39.257 -4.548 13.296 1.00 20.71 948 VAL A C 1
ATOM 1480 O O . VAL A 1 207 ? 38.099 -4.648 13.702 1.00 21.34 948 VAL A O 1
ATOM 1484 N N . LYS A 1 208 ? 39.857 -3.372 13.076 1.00 20.87 949 LYS A N 1
ATOM 1485 C CA . LYS A 1 208 ? 39.098 -2.118 13.029 1.00 21.06 949 LYS A CA 1
ATOM 1486 C C . LYS A 1 208 ? 39.270 -1.505 11.644 1.00 20.52 949 LYS A C 1
ATOM 1487 O O . LYS A 1 208 ? 40.404 -1.255 11.204 1.00 22.58 949 LYS A O 1
ATOM 1493 N N . GLY A 1 209 ? 38.145 -1.304 10.957 1.00 21.19 950 GLY A N 1
ATOM 1494 C CA . GLY A 1 209 ? 38.100 -0.492 9.754 1.00 21.95 950 GLY A CA 1
ATOM 1495 C C . GLY A 1 209 ? 38.023 0.979 10.140 1.00 22.17 950 GLY A C 1
ATOM 1496 O O . GLY A 1 209 ? 37.141 1.331 10.911 1.00 22.99 950 GLY A O 1
ATOM 1497 N N . LEU A 1 210 ? 38.969 1.797 9.658 1.00 21.91 951 LEU A N 1
ATOM 1498 C CA . LEU A 1 210 ? 39.059 3.196 10.065 1.00 22.92 951 LEU A CA 1
ATOM 1499 C C . LEU A 1 210 ? 38.238 4.070 9.127 1.00 23.51 951 LEU A C 1
ATOM 1500 O O . LEU A 1 210 ? 38.537 4.172 7.944 1.00 26.39 951 LEU A O 1
ATOM 1505 N N . GLY A 1 211 ? 37.215 4.721 9.688 1.00 22.57 952 GLY A N 1
ATOM 1506 C CA . GLY A 1 211 ? 36.381 5.656 8.956 1.00 24.16 952 GLY A CA 1
ATOM 1507 C C . GLY A 1 211 ? 36.920 7.077 8.913 1.00 23.85 952 GLY A C 1
ATOM 1508 O O . GLY A 1 211 ? 37.781 7.466 9.701 1.00 24.19 952 GLY A O 1
ATOM 1509 N N . LYS A 1 212 ? 36.341 7.863 8.002 1.00 23.59 953 LYS A N 1
ATOM 1510 C CA . LYS A 1 212 ? 36.563 9.302 7.931 1.00 25.34 953 LYS A CA 1
ATOM 1511 C C . LYS A 1 212 ? 35.974 10.053 9.133 1.00 25.24 953 LYS A C 1
ATOM 1512 O O . LYS A 1 212 ? 36.416 11.176 9.447 1.00 26.18 953 LYS A O 1
ATOM 1518 N N . THR A 1 213 ? 34.936 9.484 9.760 1.00 25.75 954 THR A N 1
ATOM 1519 C CA . THR A 1 213 ? 34.279 10.105 10.908 1.00 25.61 954 THR A CA 1
ATOM 1520 C C . THR A 1 213 ? 34.334 9.122 12.085 1.00 25.16 954 THR A C 1
ATOM 1521 O O . THR A 1 213 ? 34.078 7.937 11.895 1.00 27.39 954 THR A O 1
ATOM 1525 N N . THR A 1 214 ? 34.576 9.639 13.289 1.00 25.98 955 THR A N 1
ATOM 1526 C CA . THR A 1 214 ? 34.666 8.831 14.504 1.00 26.08 955 THR A CA 1
ATOM 1527 C C . THR A 1 214 ? 33.952 9.574 15.620 1.00 28.04 955 THR A C 1
ATOM 1528 O O . THR A 1 214 ? 33.991 10.800 15.662 1.00 28.14 955 THR A O 1
ATOM 1532 N N . PRO A 1 215 ? 33.296 8.886 16.569 1.00 27.93 956 PRO A N 1
ATOM 1533 C CA . PRO A 1 215 ? 32.937 9.536 17.830 1.00 27.86 956 PRO A CA 1
ATOM 1534 C C . PRO A 1 215 ? 34.177 10.205 18.439 1.00 27.01 956 PRO A C 1
ATOM 1535 O O . PRO A 1 215 ? 35.255 9.651 18.417 1.00 30.43 956 PRO A O 1
ATOM 1539 N N . ASP A 1 216 ? 34.004 11.434 18.930 1.00 30.01 957 ASP A N 1
ATOM 1540 C CA . ASP A 1 216 ? 35.081 12.179 19.526 1.00 32.94 957 ASP A CA 1
ATOM 1541 C C . ASP A 1 216 ? 35.686 11.369 20.667 1.00 35.28 957 ASP A C 1
ATOM 1542 O O . ASP A 1 216 ? 35.017 11.146 21.670 1.00 39.29 957 ASP A O 1
ATOM 1547 N N . PRO A 1 217 ? 36.964 10.926 20.583 1.00 42.15 958 PRO A N 1
ATOM 1548 C CA . PRO A 1 217 ? 37.512 10.047 21.620 1.00 46.96 958 PRO A CA 1
ATOM 1549 C C . PRO A 1 217 ? 37.627 10.711 23.008 1.00 54.66 958 PRO A C 1
ATOM 1550 O O . PRO A 1 217 ? 37.685 10.007 24.014 1.00 53.67 958 PRO A O 1
ATOM 1554 N N . SER A 1 218 ? 37.638 12.050 23.061 1.00 55.82 959 SER A N 1
ATOM 1555 C CA . SER A 1 218 ? 37.667 12.761 24.334 1.00 60.42 959 SER A CA 1
ATOM 1556 C C . SER A 1 218 ? 36.388 12.543 25.153 1.00 53.31 959 SER A C 1
ATOM 1557 O O . SER A 1 218 ? 36.405 12.755 26.356 1.00 56.48 959 SER A O 1
ATOM 1560 N N . ALA A 1 219 ? 35.293 12.088 24.501 1.00 48.64 960 ALA A N 1
ATOM 1561 C CA . ALA A 1 219 ? 34.005 11.948 25.177 1.00 44.58 960 ALA A CA 1
ATOM 1562 C C . ALA A 1 219 ? 33.748 10.501 25.625 1.00 39.65 960 ALA A C 1
ATOM 1563 O O . ALA A 1 219 ? 32.709 10.243 26.210 1.00 39.28 960 ALA A O 1
ATOM 1565 N N . ASN A 1 220 ? 34.687 9.579 25.385 1.00 37.23 961 ASN A N 1
ATOM 1566 C CA . ASN A 1 220 ? 34.496 8.178 25.821 1.00 35.01 961 ASN A CA 1
ATOM 1567 C C . ASN A 1 220 ? 34.205 8.152 27.329 1.00 35.53 961 ASN A C 1
ATOM 1568 O O . ASN A 1 220 ? 34.849 8.895 28.113 1.00 39.26 961 ASN A O 1
ATOM 1573 N N . ILE A 1 221 ? 33.270 7.282 27.740 1.00 32.70 962 ILE A N 1
ATOM 1574 C CA . ILE A 1 221 ? 33.041 7.022 29.154 1.00 33.35 962 ILE A CA 1
ATOM 1575 C C . ILE A 1 221 ? 33.129 5.522 29.399 1.00 31.99 962 ILE A C 1
ATOM 1576 O O . ILE A 1 221 ? 33.104 4.719 28.459 1.00 36.16 962 ILE A O 1
ATOM 1581 N N . SER A 1 222 ? 33.210 5.157 30.679 1.00 34.38 963 SER A N 1
ATOM 1582 C CA . SER A 1 222 ? 33.297 3.770 31.083 1.00 35.09 963 SER A CA 1
ATOM 1583 C C . SER A 1 222 ? 31.972 3.386 31.744 1.00 36.06 963 SER A C 1
ATOM 1584 O O . SER A 1 222 ? 31.518 4.085 32.667 1.00 41.09 963 SER A O 1
ATOM 1587 N N . LEU A 1 223 ? 31.357 2.296 31.272 1.00 33.86 964 LEU A N 1
ATOM 1588 C CA . LEU A 1 223 ? 30.159 1.733 31.888 1.00 36.68 964 LEU A CA 1
ATOM 1589 C C . LEU A 1 223 ? 30.497 0.309 32.336 1.00 36.86 964 LEU A C 1
ATOM 1590 O O . LEU A 1 223 ? 30.750 -0.560 31.496 1.00 33.42 964 LEU A O 1
ATOM 1595 N N . ASP A 1 224 ? 30.602 0.103 33.656 1.00 38.70 965 ASP A N 1
ATOM 1596 C CA . ASP A 1 224 ? 30.866 -1.230 34.186 1.00 40.55 965 ASP A CA 1
ATOM 1597 C C . ASP A 1 224 ? 32.160 -1.794 33.577 1.00 34.24 965 ASP A C 1
ATOM 1598 O O . ASP A 1 224 ? 32.222 -2.969 33.240 1.00 38.84 965 ASP A O 1
ATOM 1603 N N . GLY A 1 225 ? 33.182 -0.947 33.417 1.00 37.42 966 GLY A N 1
ATOM 1604 C CA . GLY A 1 225 ? 34.516 -1.383 32.957 1.00 36.71 966 GLY A CA 1
ATOM 1605 C C . GLY A 1 225 ? 34.633 -1.545 31.443 1.00 37.46 966 GLY A C 1
ATOM 1606 O O . GLY A 1 225 ? 35.671 -2.027 30.948 1.00 41.47 966 GLY A O 1
ATOM 1607 N N . VAL A 1 226 ? 33.601 -1.118 30.703 1.00 30.88 967 VAL A N 1
ATOM 1608 C CA . VAL A 1 226 ? 33.553 -1.220 29.247 1.00 28.53 967 VAL A CA 1
ATOM 1609 C C . VAL A 1 226 ? 33.517 0.203 28.678 1.00 28.68 967 VAL A C 1
ATOM 1610 O O . VAL A 1 226 ? 32.761 1.035 29.150 1.00 30.00 967 VAL A O 1
ATOM 1614 N N . ASP A 1 227 ? 34.340 0.459 27.657 1.00 26.60 968 ASP A N 1
ATOM 1615 C CA . ASP A 1 227 ? 34.438 1.785 27.062 1.00 27.30 968 ASP A CA 1
ATOM 1616 C C . ASP A 1 227 ? 33.207 1.983 26.167 1.00 25.21 968 ASP A C 1
ATOM 1617 O O . ASP A 1 227 ? 32.873 1.109 25.367 1.00 26.09 968 ASP A O 1
ATOM 1622 N N . VAL A 1 228 ? 32.586 3.162 26.291 1.00 24.66 969 VAL A N 1
ATOM 1623 C CA . VAL A 1 228 ? 31.449 3.566 25.499 1.00 24.31 969 VAL A CA 1
ATOM 1624 C C . VAL A 1 228 ? 31.802 4.794 24.676 1.00 24.39 969 VAL A C 1
ATOM 1625 O O . VAL A 1 228 ? 31.925 5.894 25.232 1.00 27.72 969 VAL A O 1
ATOM 1629 N N . PRO A 1 229 ? 31.927 4.652 23.337 1.00 24.89 970 PRO A N 1
ATOM 1630 C CA . PRO A 1 229 ? 32.360 5.766 22.490 1.00 26.39 970 PRO A CA 1
ATOM 1631 C C . PRO A 1 229 ? 31.164 6.607 22.030 1.00 26.42 970 PRO A C 1
ATOM 1632 O O . PRO A 1 229 ? 30.801 6.595 20.844 1.00 28.01 970 PRO A O 1
ATOM 1636 N N . LEU A 1 230 ? 30.558 7.320 22.983 1.00 28.63 971 LEU A N 1
ATOM 1637 C CA . LEU A 1 230 ? 29.310 8.017 22.713 1.00 28.75 971 LEU A CA 1
ATOM 1638 C C . LEU A 1 230 ? 29.516 9.491 22.343 1.00 31.21 971 LEU A C 1
ATOM 1639 O O . LEU A 1 230 ? 28.536 10.247 22.272 1.00 32.32 971 LEU A O 1
ATOM 1644 N N . GLY A 1 231 ? 30.756 9.903 22.078 1.00 28.62 972 GLY A N 1
ATOM 1645 C CA . GLY A 1 231 ? 31.028 11.234 21.564 1.00 30.96 972 GLY A CA 1
ATOM 1646 C C . GLY A 1 231 ? 30.336 11.519 20.231 1.00 31.01 972 GLY A C 1
ATOM 1647 O O . GLY A 1 231 ? 30.117 10.653 19.406 1.00 32.25 972 GLY A O 1
ATOM 1648 N N . THR A 1 232 ? 29.983 12.790 20.003 1.00 31.01 973 THR A N 1
ATOM 1649 C CA A THR A 1 232 ? 29.481 13.182 18.695 0.50 29.72 973 THR A CA 1
ATOM 1650 C CA B THR A 1 232 ? 29.524 13.266 18.709 0.50 33.53 973 THR A CA 1
ATOM 1651 C C . THR A 1 232 ? 30.577 12.964 17.640 1.00 32.75 973 THR A C 1
ATOM 1652 O O . THR A 1 232 ? 31.758 13.009 17.924 1.00 32.85 973 THR A O 1
ATOM 1659 N N . GLY A 1 233 ? 30.129 12.679 16.418 1.00 36.51 974 GLY A N 1
ATOM 1660 C CA . GLY A 1 233 ? 31.020 12.392 15.310 1.00 36.39 974 GLY A CA 1
ATOM 1661 C C . GLY A 1 233 ? 31.878 13.593 14.934 1.00 35.84 974 GLY A C 1
ATOM 1662 O O . GLY A 1 233 ? 31.382 14.704 14.776 1.00 43.68 974 GLY A O 1
ATOM 1663 N N . ILE A 1 234 ? 33.179 13.347 14.765 1.00 31.55 975 ILE A N 1
ATOM 1664 C CA . ILE A 1 234 ? 34.131 14.336 14.298 1.00 31.71 975 ILE A CA 1
ATOM 1665 C C . ILE A 1 234 ? 34.960 13.732 13.163 1.00 27.92 975 ILE A C 1
ATOM 1666 O O . ILE A 1 234 ? 35.043 12.529 12.999 1.00 28.93 975 ILE A O 1
ATOM 1671 N N . SER A 1 235 ? 35.673 14.586 12.431 1.00 28.97 976 SER A N 1
ATOM 1672 C CA . SER A 1 235 ? 36.626 14.102 11.460 1.00 27.52 976 SER A CA 1
ATOM 1673 C C . SER A 1 235 ? 37.714 13.302 12.180 1.00 28.02 976 SER A C 1
ATOM 1674 O O . SER A 1 235 ? 38.279 13.754 13.136 1.00 30.41 976 SER A O 1
ATOM 1677 N N . SER A 1 236 ? 37.998 12.100 11.691 1.00 25.60 977 SER A N 1
ATOM 1678 C CA . SER A 1 236 ? 39.014 11.264 12.270 1.00 25.83 977 SER A CA 1
ATOM 1679 C C . SER A 1 236 ? 40.427 11.720 11.885 1.00 26.49 977 SER A C 1
ATOM 1680 O O . SER A 1 236 ? 41.396 11.327 12.514 1.00 26.97 977 SER A O 1
ATOM 1683 N N . GLY A 1 237 ? 40.545 12.456 10.780 1.00 24.70 978 GLY A N 1
ATOM 1684 C CA . GLY A 1 237 ? 41.798 12.790 10.219 1.00 24.96 978 GLY A CA 1
ATOM 1685 C C . GLY A 1 237 ? 42.490 11.675 9.451 1.00 26.52 978 GLY A C 1
ATOM 1686 O O . GLY A 1 237 ? 43.668 11.825 9.050 1.00 28.15 978 GLY A O 1
ATOM 1687 N N . VAL A 1 238 ? 41.795 10.559 9.245 1.00 24.99 979 VAL A N 1
ATOM 1688 C CA . VAL A 1 238 ? 42.287 9.470 8.415 1.00 23.94 979 VAL A CA 1
ATOM 1689 C C . VAL A 1 238 ? 42.001 9.814 6.963 1.00 26.52 979 VAL A C 1
ATOM 1690 O O . VAL A 1 238 ? 40.871 10.186 6.623 1.00 29.21 979 VAL A O 1
ATOM 1694 N N . ASN A 1 239 ? 43.051 9.743 6.146 1.00 26.06 980 ASN A N 1
ATOM 1695 C CA . ASN A 1 239 ? 42.957 9.905 4.716 1.00 29.40 980 ASN A CA 1
ATOM 1696 C C . ASN A 1 239 ? 43.210 8.558 4.050 1.00 29.70 980 ASN A C 1
ATOM 1697 O O . ASN A 1 239 ? 43.771 7.633 4.667 1.00 31.70 980 ASN A O 1
ATOM 1702 N N . ASP A 1 240 ? 42.830 8.462 2.781 1.00 35.26 981 ASP A N 1
ATOM 1703 C CA . ASP A 1 240 ? 43.093 7.236 1.984 1.00 36.56 981 ASP A CA 1
ATOM 1704 C C . ASP A 1 240 ? 42.376 6.049 2.637 1.00 34.46 981 ASP A C 1
ATOM 1705 O O . ASP A 1 240 ? 43.019 5.030 2.971 1.00 35.91 981 ASP A O 1
ATOM 1710 N N . THR A 1 241 ? 41.066 6.203 2.854 1.00 29.99 982 THR A N 1
ATOM 1711 C CA . THR A 1 241 ? 40.228 5.130 3.431 1.00 26.93 982 THR A CA 1
ATOM 1712 C C . THR A 1 241 ? 38.922 4.958 2.628 1.00 27.89 982 THR A C 1
ATOM 1713 O O . THR A 1 241 ? 38.325 5.923 2.075 1.00 31.48 982 THR A O 1
ATOM 1717 N N . SER A 1 242 ? 38.488 3.696 2.556 1.00 27.11 983 SER A N 1
ATOM 1718 C CA . SER A 1 242 ? 37.256 3.295 1.867 1.00 26.80 983 SER A CA 1
ATOM 1719 C C . SER A 1 242 ? 36.004 3.479 2.743 1.00 28.54 983 SER A C 1
ATOM 1720 O O . SER A 1 242 ? 34.892 3.252 2.248 1.00 32.27 983 SER A O 1
ATOM 1723 N N . LEU A 1 243 ? 36.181 3.787 4.032 1.00 26.81 984 LEU A N 1
ATOM 1724 C CA . LEU A 1 243 ? 35.066 3.764 4.999 1.00 27.87 984 LEU A CA 1
ATOM 1725 C C . LEU A 1 243 ? 34.678 5.179 5.414 1.00 25.09 984 LEU A C 1
ATOM 1726 O O . LEU A 1 243 ? 35.562 5.975 5.797 1.00 25.96 984 LEU A O 1
ATOM 1731 N N . LEU A 1 244 ? 33.368 5.472 5.378 1.00 26.19 985 LEU A N 1
ATOM 1732 C CA . LEU A 1 244 ? 32.852 6.717 5.975 1.00 27.37 985 LEU A CA 1
ATOM 1733 C C . LEU A 1 244 ? 32.948 6.665 7.514 1.00 25.40 985 LEU A C 1
ATOM 1734 O O . LEU A 1 244 ? 33.216 7.684 8.152 1.00 26.25 985 LEU A O 1
ATOM 1739 N N . TYR A 1 245 ? 32.654 5.496 8.094 1.00 25.31 986 TYR A N 1
ATOM 1740 C CA . TYR A 1 245 ? 32.531 5.286 9.544 1.00 24.31 986 TYR A CA 1
ATOM 1741 C C . TYR A 1 245 ? 33.314 4.038 9.938 1.00 23.27 986 TYR A C 1
ATOM 1742 O O . TYR A 1 245 ? 33.528 3.160 9.128 1.00 23.95 986 TYR A O 1
ATOM 1751 N N . ASN A 1 246 ? 33.710 3.985 11.205 1.00 23.04 987 ASN A N 1
ATOM 1752 C CA . ASN A 1 246 ? 34.465 2.847 11.688 1.00 22.13 987 ASN A CA 1
ATOM 1753 C C . ASN A 1 246 ? 33.617 1.566 11.607 1.00 21.81 987 ASN A C 1
ATOM 1754 O O . ASN A 1 246 ? 32.373 1.586 11.603 1.00 22.70 987 ASN A O 1
ATOM 1759 N N . GLU A 1 247 ? 34.301 0.420 11.626 1.00 21.26 988 GLU A N 1
ATOM 1760 C CA . GLU A 1 247 ? 33.654 -0.844 11.951 1.00 21.70 988 GLU A CA 1
ATOM 1761 C C . GLU A 1 247 ? 34.680 -1.722 12.659 1.00 20.23 988 GLU A C 1
ATOM 1762 O O . GLU A 1 247 ? 35.873 -1.504 12.539 1.00 22.63 988 GLU A O 1
ATOM 1768 N N . TYR A 1 248 ? 34.161 -2.688 13.421 1.00 19.86 989 TYR A N 1
ATOM 1769 C CA . TYR A 1 248 ? 34.949 -3.531 14.271 1.00 20.00 989 TYR A CA 1
ATOM 1770 C C . TYR A 1 248 ? 34.546 -4.973 14.001 1.00 19.95 989 TYR A C 1
ATOM 1771 O O . TYR A 1 248 ? 33.366 -5.285 13.977 1.00 21.07 989 TYR A O 1
ATOM 1780 N N . ILE A 1 249 ? 35.546 -5.855 13.873 1.00 19.60 990 ILE A N 1
ATOM 1781 C CA . ILE A 1 249 ? 35.319 -7.234 13.511 1.00 20.83 990 ILE A CA 1
ATOM 1782 C C . ILE A 1 249 ? 36.094 -8.142 14.473 1.00 21.03 990 ILE A C 1
ATOM 1783 O O . ILE A 1 249 ? 37.294 -7.974 14.681 1.00 21.05 990 ILE A O 1
ATOM 1788 N N . VAL A 1 250 ? 35.395 -9.138 15.023 1.00 20.40 991 VAL A N 1
ATOM 1789 C CA . VAL A 1 250 ? 36.066 -10.246 15.682 1.00 20.58 991 VAL A CA 1
ATOM 1790 C C . VAL A 1 250 ? 35.750 -11.537 14.925 1.00 21.40 991 VAL A C 1
ATOM 1791 O O . VAL A 1 250 ? 34.707 -11.659 14.277 1.00 22.86 991 VAL A O 1
ATOM 1795 N N . TYR A 1 251 ? 36.676 -12.500 15.026 1.00 22.07 992 TYR A N 1
ATOM 1796 C CA . TYR A 1 251 ? 36.605 -13.750 14.298 1.00 22.17 992 TYR A CA 1
ATOM 1797 C C . TYR A 1 251 ? 36.434 -14.945 15.237 1.00 24.17 992 TYR A C 1
ATOM 1798 O O . TYR A 1 251 ? 36.505 -16.074 14.770 1.00 28.12 992 TYR A O 1
ATOM 1807 N N . ASP A 1 252 ? 36.208 -14.688 16.533 1.00 24.07 993 ASP A N 1
ATOM 1808 C CA . ASP A 1 252 ? 35.934 -15.742 17.512 1.00 24.94 993 ASP A CA 1
ATOM 1809 C C . ASP A 1 252 ? 34.678 -15.310 18.263 1.00 23.78 993 ASP A C 1
ATOM 1810 O O . ASP A 1 252 ? 34.642 -14.211 18.831 1.00 25.57 993 ASP A O 1
ATOM 1815 N N . ILE A 1 253 ? 33.633 -16.136 18.170 1.00 24.23 994 ILE A N 1
ATOM 1816 C CA . ILE A 1 253 ? 32.333 -15.816 18.741 1.00 24.99 994 ILE A CA 1
ATOM 1817 C C . ILE A 1 253 ? 32.429 -15.567 20.260 1.00 24.22 994 ILE A C 1
ATOM 1818 O O . ILE A 1 253 ? 31.607 -14.845 20.807 1.00 26.19 994 ILE A O 1
ATOM 1823 N N . ALA A 1 254 ? 33.444 -16.115 20.931 1.00 25.19 995 ALA A N 1
ATOM 1824 C CA . ALA A 1 254 ? 33.609 -15.966 22.363 1.00 25.91 995 ALA A CA 1
ATOM 1825 C C . ALA A 1 254 ? 34.051 -14.559 22.771 1.00 24.44 995 ALA A C 1
ATOM 1826 O O . ALA A 1 254 ? 34.002 -14.248 23.960 1.00 26.77 995 ALA A O 1
ATOM 1828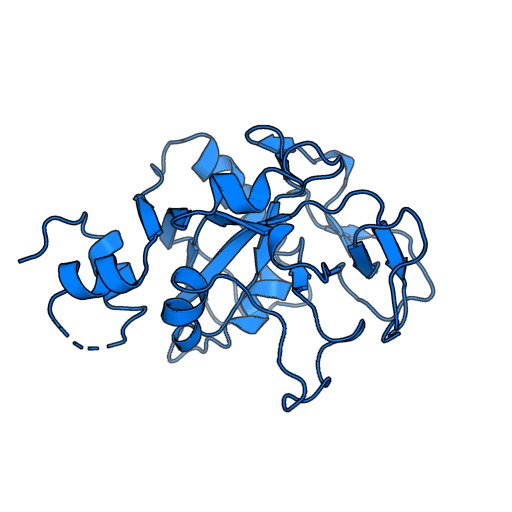 N N . GLN A 1 255 ? 34.452 -13.714 21.810 1.00 22.93 996 GLN A N 1
ATOM 1829 C CA . GLN A 1 255 ? 34.892 -12.336 22.116 1.00 21.38 996 GLN A CA 1
ATOM 1830 C C . GLN A 1 255 ? 33.719 -11.367 22.250 1.00 21.46 996 GLN A C 1
ATOM 1831 O O . GLN A 1 255 ? 33.957 -10.189 22.459 1.00 22.80 996 GLN A O 1
ATOM 1837 N N . VAL A 1 256 ? 32.485 -11.856 22.173 1.00 20.73 997 VAL A N 1
ATOM 1838 C CA . VAL A 1 256 ? 31.308 -11.022 22.281 1.00 21.56 997 VAL A CA 1
ATOM 1839 C C . VAL A 1 256 ? 30.505 -11.399 23.524 1.00 20.40 997 VAL A C 1
ATOM 1840 O O . VAL A 1 256 ? 30.115 -12.565 23.677 1.00 23.25 997 VAL A O 1
ATOM 1844 N N . ASN A 1 257 ? 30.151 -10.382 24.318 1.00 20.45 998 ASN A N 1
ATOM 1845 C CA . ASN A 1 257 ? 29.249 -10.505 25.468 1.00 21.31 998 ASN A CA 1
ATOM 1846 C C . ASN A 1 257 ? 28.050 -9.597 25.202 1.00 20.54 998 ASN A C 1
ATOM 1847 O O . ASN A 1 257 ? 28.135 -8.382 25.411 1.00 21.90 998 ASN A O 1
ATOM 1852 N N . LEU A 1 258 ? 26.949 -10.177 24.690 1.00 21.76 999 LEU A N 1
ATOM 1853 C CA . LEU A 1 258 ? 25.769 -9.318 24.413 1.00 20.52 999 LEU A CA 1
ATOM 1854 C C . LEU A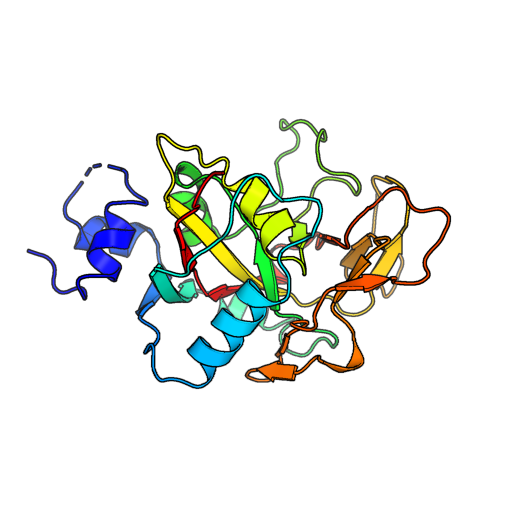 1 258 ? 25.221 -8.781 25.737 1.00 20.83 999 LEU A C 1
ATOM 1855 O O . LEU A 1 258 ? 25.016 -9.529 26.675 1.00 23.02 999 LEU A O 1
ATOM 1860 N N . LYS A 1 259 ? 24.990 -7.464 25.796 1.00 19.89 1000 LYS A N 1
ATOM 1861 C CA . LYS A 1 259 ? 24.646 -6.805 27.063 1.00 21.38 1000 LYS A CA 1
ATOM 1862 C C . LYS A 1 259 ? 23.269 -6.130 27.035 1.00 21.28 1000 LYS A C 1
ATOM 1863 O O . LYS A 1 259 ? 22.570 -6.169 28.057 1.00 21.80 1000 LYS A O 1
ATOM 1869 N N . TYR A 1 260 ? 22.926 -5.453 25.941 1.00 19.75 1001 TYR A N 1
ATOM 1870 C CA . TYR A 1 260 ? 21.642 -4.756 25.868 1.00 20.88 1001 TYR A CA 1
ATOM 1871 C C . TYR A 1 260 ? 20.989 -5.025 24.517 1.00 21.11 1001 TYR A C 1
ATOM 1872 O O . TYR A 1 260 ? 21.643 -5.270 23.510 1.00 21.00 1001 TYR A O 1
ATOM 1881 N N . LEU A 1 261 ? 19.658 -4.948 24.530 1.00 22.36 1002 LEU A N 1
ATOM 1882 C CA A LEU A 1 261 ? 18.841 -5.045 23.347 0.50 22.28 1002 LEU A CA 1
ATOM 1883 C CA B LEU A 1 261 ? 18.851 -5.032 23.330 0.50 22.76 1002 LEU A CA 1
ATOM 1884 C C . LEU A 1 261 ? 17.882 -3.849 23.389 1.00 22.84 1002 LEU A C 1
ATOM 1885 O O . LEU A 1 261 ? 17.221 -3.652 24.391 1.00 23.97 1002 LEU A O 1
ATOM 1894 N N . LEU A 1 262 ? 17.878 -3.027 22.331 1.00 23.19 1003 LEU A N 1
ATOM 1895 C CA . LEU A 1 262 ? 17.015 -1.869 22.256 1.00 22.95 1003 LEU A CA 1
ATOM 1896 C C . LEU A 1 262 ? 15.931 -2.110 21.211 1.00 23.76 1003 LEU A C 1
ATOM 1897 O O . LEU A 1 262 ? 16.211 -2.606 20.117 1.00 24.45 1003 LEU A O 1
ATOM 1902 N N . LYS A 1 263 ? 14.711 -1.703 21.565 1.00 26.15 1004 LYS A N 1
ATOM 1903 C CA . LYS A 1 263 ? 13.612 -1.563 20.615 1.00 26.58 1004 LYS A CA 1
ATOM 1904 C C . LYS A 1 263 ? 13.564 -0.100 20.170 1.00 27.00 1004 LYS A C 1
ATOM 1905 O O . LYS A 1 263 ? 13.357 0.812 21.017 1.00 29.92 1004 LYS A O 1
ATOM 1911 N N . LEU A 1 264 ? 13.757 0.117 18.865 1.00 29.19 1005 LEU A N 1
ATOM 1912 C CA . LEU A 1 264 ? 13.879 1.458 18.297 1.00 30.68 1005 LEU A CA 1
ATOM 1913 C C . LEU A 1 264 ? 12.702 1.736 17.364 1.00 31.08 1005 LEU A C 1
ATOM 1914 O O . LEU A 1 264 ? 12.364 0.891 16.523 1.00 32.48 1005 LEU A O 1
ATOM 1919 N N . LYS A 1 265 ? 12.178 2.963 17.449 1.00 33.83 1006 LYS A N 1
ATOM 1920 C CA . LYS A 1 265 ? 11.277 3.520 16.454 1.00 37.78 1006 LYS A CA 1
ATOM 1921 C C . LYS A 1 265 ? 12.113 4.295 15.428 1.00 34.21 1006 LYS A C 1
ATOM 1922 O O . LYS A 1 265 ? 12.918 5.156 15.798 1.00 36.22 1006 LYS A O 1
ATOM 1928 N N . PHE A 1 266 ? 11.921 3.955 14.147 1.00 37.12 1007 PHE A N 1
ATOM 1929 C CA . PHE A 1 266 ? 12.490 4.656 13.023 1.00 37.50 1007 PHE A CA 1
ATOM 1930 C C . PHE A 1 266 ? 11.433 5.647 12.516 1.00 40.34 1007 PHE A C 1
ATOM 1931 O O . PHE A 1 266 ? 10.346 5.243 12.116 1.00 42.36 1007 PHE A O 1
ATOM 1939 N N . ASN A 1 267 ? 11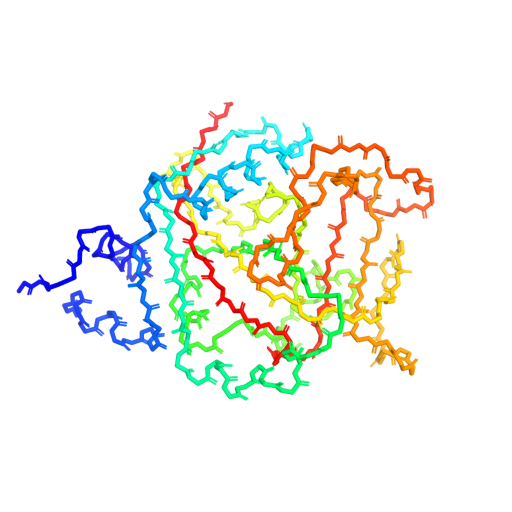.737 6.944 12.603 1.00 42.91 1008 ASN A N 1
ATOM 1940 C CA . ASN A 1 267 ? 10.848 8.002 12.091 1.00 44.87 1008 ASN A CA 1
ATOM 1941 C C . ASN A 1 267 ? 11.392 8.444 10.733 1.00 46.29 1008 ASN A C 1
ATOM 1942 O O . ASN A 1 267 ? 12.384 9.154 10.673 1.00 47.70 1008 ASN A O 1
ATOM 1947 N N . PHE A 1 268 ? 10.761 7.945 9.666 1.00 49.87 1009 PHE A N 1
ATOM 1948 C CA . PHE A 1 268 ? 11.216 8.164 8.288 1.00 49.18 1009 PHE A CA 1
ATOM 1949 C C . PHE A 1 268 ? 10.806 9.562 7.819 1.00 55.73 1009 PHE A C 1
ATOM 1950 O O . PHE A 1 268 ? 9.708 10.017 8.116 1.00 60.90 1009 PHE A O 1
ATOM 1958 N N . LYS A 1 269 ? 11.712 10.208 7.078 1.00 58.77 1010 LYS A N 1
ATOM 1959 C CA . LYS A 1 269 ? 11.539 11.581 6.575 1.00 63.14 1010 LYS A CA 1
ATOM 1960 C C . LYS A 1 269 ? 11.348 11.544 5.056 1.00 67.07 1010 LYS A C 1
ATOM 1961 O O . LYS A 1 269 ? 10.270 11.210 4.579 1.00 72.22 1010 LYS A O 1
#

CATH classification: 3.90.228.10

Foldseek 3Di:
DDPDDPVQLVLLCLLVCPDSVVSVVLLQKDKDWDDCVDPVVVLVVLLLVFQADPVLQQWHKDFDTKIWMFHPPLCVLLVVLPPAPQWAWWKAFAASPCNSVCSNPNDDWDDPPDDQPPPLQGTFGKTFSRHSVRNVRNVADPVGFKGKMFIKGFRFHAEDEDFGRDNDPDDPPRGFKYKHDAQKAADQVPWDADPNHTRSSHHIDGPPDPPGPHNGMMMGGHDSSRIGTTMMTIMGIGGD

Secondary structure (DSSP, 8-state):
---S-HHHHHHHHHHH---HHHHHHHT-EEEEEPPTTSHHHHHHHHHHHHT--TT-TTEEEEEEEEEEEEETTHHHHHGGGTTSS-EEEEEEE--GGGHHHHHHH-S-PPPTTS--TT-TT-SSEEEBSSHHHHHGGG--BTTB-EEEEEEEEEE--SEEEESS----SSPPTT--EEEEPEEEEE-GGG-EEETTEEE--SPEEE----S-SEEE-EEEESSGGGEEEEEEEEEEEEE-

Solvent-accessible surface area: 12026 Å² total; per-residue (Å²): 246,24,197,33,77,128,40,1,33,40,0,1,118,48,12,66,98,126,88,36,48,71,16,36,128,92,1,119,9,69,12,129,57,16,108,178,97,30,138,38,0,94,31,0,91,111,0,8,168,27,0,49,4,125,79,33,104,62,13,61,24,94,40,78,27,11,0,74,5,84,23,126,49,2,97,140,68,6,130,104,40,88,170,36,95,33,46,35,2,0,0,32,7,14,121,32,119,70,0,29,23,14,0,29,100,2,12,142,60,20,63,126,148,29,100,61,122,68,63,35,0,8,50,5,4,35,6,3,2,4,0,0,29,6,1,58,125,7,101,25,54,152,79,90,34,49,0,0,0,0,0,0,3,0,0,0,3,64,31,68,85,31,65,84,68,49,102,39,124,166,40,52,208,51,73,49,0,0,27,0,30,0,83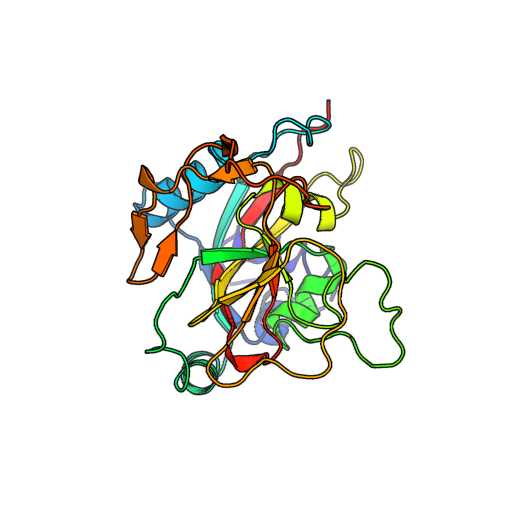,37,24,5,39,87,102,38,70,64,76,17,99,46,1,54,0,6,5,1,78,36,70,90,38,61,32,104,106,26,74,17,104,14,3,18,1,0,0,57,62,63,14,9,3,21,2,27,0,0,0,28,0,67,3,38,65,172

B-factor: mean 34.58, std 11.97, range [19.09, 86.76]

Radius of gyration: 17.41 Å; Cα contacts (8 Å, |Δi|>4): 536; chains: 1; bounding box: 52×36×36 Å